Protein AF-A8MYB1-F1 (afdb_monomer_lite)

Foldseek 3Di:
DPDPDDDVVVVVVCVVVVVVVVVVVVVVVVVVVVVVVVVVVVVVVVVVVVVVVVVVVVVVVVVVVVVVVVVVVVVVVVVVVVVVVVVVVVVVVVVVVVVVVVVVVVVVVVVVVVVVVVVVVVVVPDPDDPPVVVVVVVVVVVVVVVVVVVVVVVVVVVVVVVVVVVVVVVVVVVVVVVVVVVVVVVVVVVVVVVVVVVVVVVVVVVVVVVVVDDPPCPVVVVVVVVVVVVVVVVVVVVVVVVVVVVVVVVVVVVVVVVVVVVVVVCVVPVVVCVVVVCVCVPPVNVVVVCVVCVVVVVVVVVVPDDD

Sequence (307 aa):
MEDVGQNPLDDVKNIFFASSLEAVKQNLDCLNSDLEKDLQKLDMENQVLLRKIKEKEETISSLERKLALSLEEAKEEEELNYVIDEQEESLRELELETAKLEKSNAILSRNVVEVQKKISGLFTNIGLEEETTKQILEEMKARLQKSTESCAKQEEELAKIESDYQSVSDLCKDQVYYIKKYQEVLRKMKEEKETLLLEKQISKAQDDSSQTVKPGSILADTTQRNMERTTIKKQERRCWYKYFQYLTFMVLVFIRLLAYVIFHLQYINPDLLVDVLPLVLSRGTLESLRKVSHPFLTLAVEEALPH

Structure (mmCIF, N/CA/C/O backbone):
data_AF-A8MYB1-F1
#
_entry.id   AF-A8MYB1-F1
#
loop_
_atom_site.group_PDB
_atom_site.id
_atom_site.type_symbol
_atom_site.label_atom_id
_atom_site.label_alt_id
_atom_site.label_comp_id
_atom_site.label_asym_id
_atom_site.label_entity_id
_atom_site.label_seq_id
_atom_site.pdbx_PDB_ins_code
_atom_site.Cartn_x
_atom_site.Cartn_y
_atom_site.Cartn_z
_atom_site.occupancy
_atom_site.B_iso_or_equiv
_atom_site.auth_seq_id
_atom_site.auth_comp_id
_atom_site.auth_asym_id
_atom_site.auth_atom_id
_atom_site.pdbx_PDB_model_num
ATOM 1 N N . MET A 1 1 ? 76.743 38.219 -69.480 1.00 43.53 1 MET A N 1
ATOM 2 C CA . MET A 1 1 ? 76.476 37.053 -68.618 1.00 43.53 1 MET A CA 1
ATOM 3 C C . MET A 1 1 ? 77.794 36.736 -67.950 1.00 43.53 1 MET A C 1
ATOM 5 O O . MET A 1 1 ? 78.641 36.132 -68.590 1.00 43.53 1 MET A O 1
ATOM 9 N N . GLU A 1 2 ? 78.032 37.284 -66.761 1.00 44.62 2 GLU A N 1
ATOM 10 C CA . GLU A 1 2 ? 79.185 36.878 -65.953 1.00 44.62 2 GLU A CA 1
ATOM 11 C C . GLU A 1 2 ? 78.795 35.603 -65.211 1.00 44.62 2 GLU A C 1
ATOM 13 O O . GLU A 1 2 ? 77.792 35.561 -64.499 1.00 44.62 2 GLU A O 1
ATOM 18 N N . ASP A 1 3 ? 79.552 34.555 -65.508 1.00 55.53 3 ASP A N 1
ATOM 19 C CA . ASP A 1 3 ? 79.441 33.210 -64.973 1.00 55.53 3 ASP A CA 1
ATOM 20 C C . ASP A 1 3 ? 79.886 33.236 -63.505 1.00 55.53 3 ASP A C 1
ATOM 22 O O . ASP A 1 3 ? 81.066 33.410 -63.193 1.00 55.53 3 ASP A O 1
ATOM 26 N N . VAL A 1 4 ? 78.921 33.169 -62.587 1.00 53.00 4 VAL A N 1
ATOM 27 C CA . VAL A 1 4 ? 79.194 33.067 -61.152 1.00 53.00 4 VAL A CA 1
ATOM 28 C C . VAL A 1 4 ? 79.698 31.650 -60.896 1.00 53.00 4 VAL A C 1
ATOM 30 O O . VAL A 1 4 ? 78.914 30.719 -60.727 1.00 53.00 4 VAL A O 1
ATOM 33 N N . GLY A 1 5 ? 81.023 31.495 -60.908 1.00 55.09 5 GLY A N 1
ATOM 34 C CA . GLY A 1 5 ? 81.701 30.233 -60.635 1.00 55.09 5 GLY A CA 1
ATOM 35 C C . GLY A 1 5 ? 81.289 29.645 -59.283 1.00 55.09 5 GLY A C 1
ATOM 36 O O . GLY A 1 5 ? 81.471 30.269 -58.237 1.00 55.09 5 GLY A O 1
ATOM 37 N N . GLN A 1 6 ? 80.738 28.430 -59.323 1.00 56.78 6 GLN A N 1
ATOM 38 C CA . GLN A 1 6 ? 80.394 27.621 -58.155 1.00 56.78 6 GLN A CA 1
ATOM 39 C C . GLN A 1 6 ? 81.649 27.308 -57.331 1.00 56.78 6 GLN A C 1
ATOM 41 O O . GLN A 1 6 ? 82.633 26.768 -57.838 1.00 56.78 6 GLN A O 1
ATOM 46 N N . ASN A 1 7 ? 81.617 27.650 -56.043 1.00 66.75 7 ASN A N 1
ATOM 47 C CA . ASN A 1 7 ? 82.711 27.386 -55.119 1.00 66.75 7 ASN A CA 1
ATOM 48 C C . ASN A 1 7 ? 82.717 25.885 -54.750 1.00 66.75 7 ASN A C 1
ATOM 50 O O . ASN A 1 7 ? 81.700 25.388 -54.270 1.00 66.75 7 ASN A O 1
ATOM 54 N N . PRO A 1 8 ? 83.836 25.148 -54.883 1.00 67.94 8 PRO A N 1
ATOM 55 C CA . PRO A 1 8 ? 83.919 23.729 -54.502 1.00 67.94 8 PRO A CA 1
ATOM 56 C C . PRO A 1 8 ? 83.550 23.453 -53.032 1.00 67.94 8 PRO A C 1
ATOM 58 O O . PRO A 1 8 ? 83.102 22.363 -52.680 1.00 67.94 8 PRO A O 1
ATOM 61 N N . LEU A 1 9 ? 83.723 24.457 -52.162 1.00 70.69 9 LEU A N 1
ATOM 62 C CA . LEU A 1 9 ? 83.288 24.424 -50.762 1.00 70.69 9 LEU A CA 1
ATOM 63 C C . LEU A 1 9 ? 81.762 24.357 -50.603 1.00 70.69 9 LEU A C 1
ATOM 65 O O . LEU A 1 9 ? 81.297 23.795 -49.612 1.00 70.69 9 LEU A O 1
ATOM 69 N N . ASP A 1 10 ? 80.996 24.909 -51.547 1.00 75.06 10 ASP A N 1
ATOM 70 C CA . ASP A 1 10 ? 79.534 24.822 -51.532 1.00 75.06 10 ASP A CA 1
ATOM 71 C C . ASP A 1 10 ? 79.082 23.397 -51.859 1.00 75.06 10 ASP A C 1
ATOM 73 O O . ASP A 1 10 ? 78.161 22.898 -51.223 1.00 75.06 10 ASP A O 1
ATOM 77 N N . ASP A 1 11 ? 79.791 22.694 -52.746 1.00 77.75 11 ASP A N 1
ATOM 78 C CA . ASP A 1 11 ? 79.494 21.300 -53.095 1.00 77.75 11 ASP A CA 1
ATOM 79 C C . ASP A 1 11 ? 79.730 20.343 -51.913 1.00 77.75 11 ASP A C 1
ATOM 81 O O . ASP A 1 11 ? 78.859 19.542 -51.572 1.00 77.75 11 ASP A O 1
ATOM 85 N N . VAL A 1 12 ? 80.860 20.473 -51.202 1.00 78.75 12 VAL A N 1
ATOM 86 C CA . VAL A 1 12 ? 81.143 19.660 -49.998 1.00 78.75 12 VAL A CA 1
ATOM 87 C C . VAL A 1 12 ? 80.140 19.949 -48.879 1.00 78.75 12 VAL A C 1
ATOM 89 O O . VAL A 1 12 ? 79.666 19.022 -48.216 1.00 78.75 12 VAL A O 1
ATOM 92 N N . LYS A 1 13 ? 79.780 21.225 -48.677 1.00 80.00 13 LYS A N 1
ATOM 93 C CA . LYS A 1 13 ? 78.722 21.609 -47.732 1.00 80.00 13 LYS A CA 1
ATOM 94 C C . LYS A 1 13 ? 77.386 20.995 -48.133 1.00 80.00 13 LYS A C 1
ATOM 96 O O . LYS A 1 13 ? 76.740 20.399 -47.279 1.00 80.00 13 LYS A O 1
ATOM 101 N N . ASN A 1 14 ? 76.995 21.088 -49.403 1.00 80.62 14 ASN A N 1
ATOM 102 C CA . ASN A 1 14 ? 75.743 20.529 -49.910 1.00 80.62 14 ASN A CA 1
ATOM 103 C C . ASN A 1 14 ? 75.678 19.012 -49.711 1.00 80.62 14 ASN A C 1
ATOM 105 O O . ASN A 1 14 ? 74.646 18.519 -49.271 1.00 80.62 14 ASN A O 1
ATOM 109 N N . ILE A 1 15 ? 76.771 18.278 -49.947 1.00 83.25 15 ILE A N 1
ATOM 110 C CA . ILE A 1 15 ? 76.829 16.825 -49.712 1.00 83.25 15 ILE A CA 1
ATOM 111 C C . ILE A 1 15 ? 76.685 16.499 -48.218 1.00 83.25 15 ILE A C 1
ATOM 113 O O . ILE A 1 15 ? 75.900 15.623 -47.854 1.00 83.25 15 ILE A O 1
ATOM 117 N N . PHE A 1 16 ? 77.396 17.211 -47.334 1.00 84.94 16 PHE A N 1
ATOM 118 C CA . PHE A 1 16 ? 77.278 17.003 -45.886 1.00 84.94 16 PHE A CA 1
ATOM 119 C C . PHE A 1 16 ? 75.876 17.355 -45.363 1.00 84.94 16 PHE A C 1
ATOM 121 O O . PHE A 1 16 ? 75.302 16.591 -44.587 1.00 84.94 16 PHE A O 1
ATOM 128 N N . PHE A 1 17 ? 75.300 18.478 -45.806 1.00 85.12 17 PHE A N 1
ATOM 129 C CA . PHE A 1 17 ? 73.935 18.875 -45.456 1.00 85.12 17 PHE A CA 1
ATOM 130 C C . PHE A 1 17 ? 72.894 17.908 -46.021 1.00 85.12 17 PHE A C 1
ATOM 132 O O . PHE A 1 17 ? 71.937 17.598 -45.322 1.00 85.12 17 PHE A O 1
ATOM 139 N N . ALA A 1 18 ? 73.079 17.391 -47.237 1.00 84.25 18 ALA A N 1
ATOM 140 C CA . ALA A 1 18 ? 72.196 16.380 -47.810 1.00 84.25 18 ALA A CA 1
ATOM 141 C C . ALA A 1 18 ? 72.244 15.078 -46.999 1.00 84.25 18 ALA A C 1
ATOM 143 O O . ALA A 1 18 ? 71.196 14.536 -46.658 1.00 84.25 18 ALA A O 1
ATOM 144 N N . SER A 1 19 ? 73.443 14.620 -46.618 1.00 90.00 19 SER A N 1
ATOM 145 C CA . SER A 1 19 ? 73.610 13.412 -45.803 1.00 90.00 19 SER A CA 1
ATOM 146 C C . SER A 1 19 ? 73.035 13.572 -44.390 1.00 90.00 19 SER A C 1
ATOM 148 O O . SER A 1 19 ? 72.357 12.671 -43.896 1.00 90.00 19 SER A O 1
ATOM 150 N N . SER A 1 20 ? 73.245 14.723 -43.739 1.00 89.94 20 SER A N 1
ATOM 151 C CA . SER A 1 20 ? 72.666 14.980 -42.415 1.00 89.94 20 SER A CA 1
ATOM 152 C C . SER A 1 20 ? 71.145 15.134 -42.475 1.00 89.94 20 SER A C 1
ATOM 154 O O . SER A 1 20 ? 70.448 14.618 -41.603 1.00 89.94 20 SER A O 1
ATOM 156 N N . LEU A 1 21 ? 70.617 15.771 -43.525 1.00 92.94 21 LEU A N 1
ATOM 157 C CA . LEU A 1 21 ? 69.182 15.892 -43.769 1.00 92.94 21 LEU A CA 1
ATOM 158 C C . LEU A 1 21 ? 68.536 14.522 -44.001 1.00 92.94 21 LEU A C 1
ATOM 160 O O . LEU A 1 21 ? 67.460 14.263 -43.469 1.00 92.94 21 LEU A O 1
ATOM 164 N N . GLU A 1 22 ? 69.193 13.635 -44.749 1.00 93.06 22 GLU A N 1
ATOM 165 C CA . GLU A 1 22 ? 68.728 12.264 -44.969 1.00 93.06 22 GLU A CA 1
ATOM 166 C C . GLU A 1 22 ? 68.703 11.453 -43.665 1.00 93.06 22 GLU A C 1
ATOM 168 O O . GLU A 1 22 ? 67.704 10.794 -43.375 1.00 93.06 22 GLU A O 1
ATOM 173 N N . ALA A 1 23 ? 69.735 11.576 -42.824 1.00 93.88 23 ALA A N 1
ATOM 174 C CA . ALA A 1 23 ? 69.756 10.952 -41.500 1.00 93.88 23 ALA A CA 1
ATOM 175 C C . ALA A 1 23 ? 68.648 11.497 -40.575 1.00 93.88 23 ALA A C 1
ATOM 177 O O . ALA A 1 23 ? 67.968 10.728 -39.895 1.00 93.88 23 ALA A O 1
ATOM 178 N N . VAL A 1 24 ? 68.418 12.817 -40.563 1.00 94.56 24 VAL A N 1
ATOM 179 C CA . VAL A 1 24 ? 67.322 13.442 -39.796 1.00 94.56 24 VAL A CA 1
ATOM 180 C C . VAL A 1 24 ? 65.959 12.971 -40.302 1.00 94.56 24 VAL A C 1
ATOM 182 O O . VAL A 1 24 ? 65.082 12.680 -39.491 1.00 94.56 24 VAL A O 1
ATOM 185 N N . LYS A 1 25 ? 65.785 12.845 -41.622 1.00 95.25 25 LYS A N 1
ATOM 186 C CA . LYS A 1 25 ? 64.557 12.322 -42.226 1.00 95.25 25 LYS A CA 1
ATOM 187 C C . LYS A 1 25 ? 64.291 10.878 -41.796 1.00 95.25 25 LYS A C 1
ATOM 189 O O . LYS A 1 25 ? 63.193 10.596 -41.336 1.00 95.25 25 LYS A O 1
ATOM 194 N N . GLN A 1 26 ? 65.290 9.996 -41.865 1.00 95.81 26 GLN A N 1
ATOM 195 C CA . GLN A 1 26 ? 65.148 8.610 -41.399 1.00 95.81 26 GLN A CA 1
ATOM 196 C C . GLN A 1 26 ? 64.799 8.536 -39.907 1.00 95.81 26 GLN A C 1
ATOM 198 O O . GLN A 1 26 ? 63.923 7.767 -39.521 1.00 95.81 26 GLN A O 1
ATOM 203 N N . ASN A 1 27 ? 65.429 9.366 -39.068 1.00 96.06 27 ASN A N 1
ATOM 204 C CA . ASN A 1 27 ? 65.099 9.437 -37.643 1.00 96.06 27 ASN A CA 1
ATOM 205 C C . ASN A 1 27 ? 63.649 9.890 -37.408 1.00 96.06 27 ASN A C 1
ATOM 207 O O . ASN A 1 27 ? 62.974 9.342 -36.538 1.00 96.06 27 ASN A O 1
ATOM 211 N N . LEU A 1 28 ? 63.167 10.868 -38.181 1.00 97.12 28 LEU A N 1
ATOM 212 C CA . LEU A 1 28 ? 61.786 11.343 -38.107 1.00 97.12 28 LEU A CA 1
ATOM 213 C C . LEU A 1 28 ? 60.790 10.272 -38.574 1.00 97.12 28 LEU A C 1
ATOM 215 O O . LEU A 1 28 ? 59.765 10.081 -37.927 1.00 97.12 28 LEU A O 1
ATOM 219 N N . ASP A 1 29 ? 61.105 9.551 -39.652 1.00 96.06 29 ASP A N 1
ATOM 220 C CA . ASP A 1 29 ? 60.277 8.458 -40.169 1.00 96.06 29 ASP A CA 1
ATOM 221 C C . ASP A 1 29 ? 60.187 7.301 -39.153 1.00 96.06 29 ASP A C 1
ATOM 223 O O . ASP A 1 29 ? 59.094 6.797 -38.885 1.00 96.06 29 ASP A O 1
ATOM 227 N N . CYS A 1 30 ? 61.306 6.931 -38.518 1.00 96.50 30 CYS A N 1
ATOM 228 C CA . CYS A 1 30 ? 61.330 5.952 -37.426 1.00 96.50 30 CYS A CA 1
ATOM 229 C C . CYS A 1 30 ? 60.485 6.409 -36.228 1.00 96.50 30 CYS A C 1
ATOM 231 O O . CYS A 1 30 ? 59.644 5.650 -35.750 1.00 96.50 30 CYS A O 1
ATOM 233 N N . LEU A 1 31 ? 60.659 7.657 -35.774 1.00 97.75 31 LEU A N 1
ATOM 234 C CA . LEU A 1 31 ? 59.904 8.210 -34.647 1.00 97.75 31 LEU A CA 1
ATOM 235 C C . LEU A 1 31 ? 58.397 8.262 -34.934 1.00 97.75 31 LEU A C 1
ATOM 237 O O . LEU A 1 31 ? 57.596 7.912 -34.072 1.00 97.75 31 LEU A O 1
ATOM 241 N N . ASN A 1 32 ? 58.006 8.664 -36.145 1.00 97.56 32 ASN A N 1
ATOM 242 C CA . ASN A 1 32 ? 56.607 8.662 -36.567 1.00 97.56 32 ASN A CA 1
ATOM 243 C C . ASN A 1 32 ? 56.028 7.241 -36.589 1.00 97.56 32 ASN A C 1
ATOM 245 O O . ASN A 1 32 ? 54.901 7.047 -36.141 1.00 97.56 32 ASN A O 1
ATOM 249 N N . SER A 1 33 ? 56.793 6.249 -37.062 1.00 97.69 33 SER A N 1
ATOM 250 C CA . SER A 1 33 ? 56.357 4.846 -37.059 1.00 97.69 33 SER A CA 1
ATOM 251 C C . SER A 1 33 ? 56.145 4.307 -35.643 1.00 97.69 33 SER A C 1
ATOM 253 O O . SER A 1 33 ? 55.179 3.583 -35.400 1.00 97.69 33 SER A O 1
ATOM 255 N N . ASP A 1 34 ? 57.017 4.657 -34.699 1.00 97.75 34 ASP A N 1
ATOM 256 C CA . ASP A 1 34 ? 56.864 4.238 -33.305 1.00 97.75 34 ASP A CA 1
ATOM 257 C C . ASP A 1 34 ? 55.692 4.954 -32.621 1.00 97.75 34 ASP A C 1
ATOM 259 O O . ASP A 1 34 ? 54.894 4.304 -31.945 1.00 97.75 34 ASP A O 1
ATOM 263 N N . LEU A 1 35 ? 55.497 6.250 -32.890 1.00 98.06 35 LEU A N 1
ATOM 264 C CA . LEU A 1 35 ? 54.336 6.998 -32.401 1.00 98.06 35 LEU A CA 1
ATOM 265 C C . LEU A 1 35 ? 53.012 6.427 -32.935 1.00 98.06 35 LEU A C 1
ATOM 267 O O . LEU A 1 35 ? 52.033 6.339 -32.197 1.00 98.06 35 LEU A O 1
ATOM 271 N N . GLU A 1 36 ? 52.971 6.013 -34.202 1.00 97.88 36 GLU A N 1
ATOM 272 C CA . GLU A 1 36 ? 51.794 5.372 -34.792 1.00 97.88 36 GLU A CA 1
ATOM 273 C C . GLU A 1 36 ? 51.467 4.039 -34.101 1.00 97.88 36 GLU A C 1
ATOM 275 O O . GLU A 1 36 ? 50.305 3.789 -33.768 1.00 97.88 36 GLU A O 1
ATOM 280 N N . LYS A 1 37 ? 52.478 3.208 -33.814 1.00 98.06 37 LYS A N 1
ATOM 281 C CA . LYS A 1 37 ? 52.290 1.955 -33.060 1.00 98.06 37 LYS A CA 1
ATOM 282 C C . LYS A 1 37 ? 51.783 2.215 -31.644 1.00 98.06 37 LYS A C 1
ATOM 284 O O . LYS A 1 37 ? 50.887 1.507 -31.186 1.00 98.06 37 LYS A O 1
ATOM 289 N N . ASP A 1 38 ? 52.325 3.220 -30.959 1.00 98.19 38 ASP A N 1
ATOM 290 C CA . ASP A 1 38 ? 51.891 3.583 -29.607 1.00 98.19 38 ASP A CA 1
ATOM 291 C C . ASP A 1 38 ? 50.442 4.087 -29.594 1.00 98.19 38 ASP A C 1
ATOM 293 O O . ASP A 1 38 ? 49.661 3.693 -28.724 1.00 98.19 38 ASP A O 1
ATOM 297 N N . LEU A 1 39 ? 50.040 4.882 -30.592 1.00 98.06 39 LEU A N 1
ATOM 298 C CA . LEU A 1 39 ? 48.651 5.317 -30.759 1.00 98.06 39 LEU A CA 1
ATOM 299 C C . LEU A 1 39 ? 47.708 4.140 -31.034 1.00 98.06 39 LEU A C 1
ATOM 301 O O . LEU A 1 39 ? 46.643 4.062 -30.424 1.00 98.06 39 LEU A O 1
ATOM 305 N N . GLN A 1 40 ? 48.100 3.198 -31.898 1.00 98.00 40 GLN A N 1
ATOM 306 C CA . GLN A 1 40 ? 47.315 1.985 -32.160 1.00 98.00 40 GLN A CA 1
ATOM 307 C C . GLN A 1 40 ? 47.173 1.115 -30.906 1.00 98.00 40 GLN A C 1
ATOM 309 O O . GLN A 1 40 ? 46.087 0.615 -30.610 1.00 98.00 40 GLN A O 1
ATOM 314 N N . LYS A 1 41 ? 48.254 0.962 -30.133 1.00 98.25 41 LYS A N 1
ATOM 315 C CA . LYS A 1 41 ? 48.232 0.232 -28.863 1.00 98.25 41 LYS A CA 1
ATOM 316 C C . LYS A 1 41 ? 47.290 0.897 -27.855 1.00 98.25 41 LYS A C 1
ATOM 318 O O . LYS A 1 41 ? 46.485 0.204 -27.234 1.00 98.25 41 LYS A O 1
ATOM 323 N N . LEU A 1 42 ? 47.359 2.222 -27.722 1.00 98.31 42 LEU A N 1
ATOM 324 C CA . LEU A 1 42 ? 46.486 2.985 -26.832 1.00 98.31 42 LEU A CA 1
ATOM 325 C C . LEU A 1 42 ? 45.012 2.868 -27.248 1.00 98.31 42 LEU A C 1
ATOM 327 O O . LEU A 1 42 ? 44.146 2.695 -26.392 1.00 98.31 42 LEU A O 1
ATOM 331 N N . ASP A 1 43 ? 44.721 2.912 -28.550 1.00 97.81 43 ASP A N 1
ATOM 332 C CA . ASP A 1 43 ? 43.364 2.719 -29.066 1.00 97.81 43 ASP A CA 1
ATOM 333 C C . ASP A 1 43 ? 42.827 1.320 -28.734 1.00 97.81 43 ASP A C 1
ATOM 335 O O . ASP A 1 43 ? 41.727 1.182 -28.196 1.00 97.81 43 ASP A O 1
ATOM 339 N N . MET A 1 44 ? 43.634 0.274 -28.942 1.00 97.94 44 MET A N 1
ATOM 340 C CA . MET A 1 44 ? 43.268 -1.095 -28.569 1.00 97.94 44 MET A CA 1
ATOM 341 C C . MET A 1 44 ? 42.978 -1.238 -27.066 1.00 97.94 44 MET A C 1
ATOM 343 O O . MET A 1 44 ? 41.981 -1.860 -26.686 1.00 97.94 44 MET A O 1
ATOM 347 N N . GLU A 1 45 ? 43.821 -0.668 -26.202 1.00 98.19 45 GLU A N 1
ATOM 348 C CA . GLU A 1 45 ? 43.620 -0.690 -24.747 1.00 98.19 45 GLU A CA 1
ATOM 349 C C . GLU A 1 45 ? 42.347 0.071 -24.342 1.00 98.19 45 GLU A C 1
ATOM 351 O O . GLU A 1 45 ? 41.542 -0.443 -23.556 1.00 98.19 45 GLU A O 1
ATOM 356 N N . ASN A 1 46 ? 42.095 1.235 -24.947 1.00 98.06 46 ASN A N 1
ATOM 357 C CA . ASN A 1 46 ? 40.879 2.017 -24.725 1.00 98.06 46 ASN A CA 1
ATOM 358 C C . ASN A 1 46 ? 39.617 1.267 -25.171 1.00 98.06 46 ASN A C 1
ATOM 360 O O . ASN A 1 46 ? 38.619 1.263 -24.448 1.00 98.06 46 ASN A O 1
ATOM 364 N N . GLN A 1 47 ? 39.650 0.567 -26.308 1.00 98.25 47 GLN A N 1
ATOM 365 C CA . GLN A 1 47 ? 38.529 -0.265 -26.758 1.00 98.25 47 GLN A CA 1
ATOM 366 C C . GLN A 1 47 ? 38.245 -1.436 -25.802 1.00 98.25 47 GLN A C 1
ATOM 368 O O . GLN A 1 47 ? 37.088 -1.826 -25.614 1.00 98.25 47 GLN A O 1
ATOM 373 N N . VAL A 1 48 ? 39.280 -2.027 -25.195 1.00 98.12 48 VAL A N 1
ATOM 374 C CA . VAL A 1 48 ? 39.118 -3.069 -24.165 1.00 98.12 48 VAL A CA 1
ATOM 375 C C . VAL A 1 48 ? 38.509 -2.483 -22.890 1.00 98.12 48 VAL A C 1
ATOM 377 O O . VAL A 1 48 ? 37.591 -3.081 -22.327 1.00 98.12 48 VAL A O 1
ATOM 380 N N . LEU A 1 49 ? 38.979 -1.317 -22.441 1.00 98.44 49 LEU A N 1
ATOM 381 C CA . LEU A 1 49 ? 38.429 -0.635 -21.267 1.00 98.44 49 LEU A CA 1
ATOM 382 C C . LEU A 1 49 ? 36.971 -0.226 -21.476 1.00 98.44 49 LEU A C 1
ATOM 384 O O . LEU A 1 49 ? 36.149 -0.467 -20.597 1.00 98.44 49 LEU A O 1
ATOM 388 N N . LEU A 1 50 ? 36.625 0.306 -22.648 1.00 98.38 50 LEU A N 1
ATOM 389 C CA . LEU A 1 50 ? 35.256 0.709 -22.962 1.00 98.38 50 LEU A CA 1
ATOM 390 C C . LEU A 1 50 ? 34.286 -0.479 -22.928 1.00 98.38 50 LEU A C 1
ATOM 392 O O . LEU A 1 50 ? 33.181 -0.353 -22.406 1.00 98.38 50 LEU A O 1
ATOM 396 N N . ARG A 1 51 ? 34.704 -1.649 -23.432 1.00 98.06 51 ARG A N 1
ATOM 397 C CA . ARG A 1 51 ? 33.912 -2.886 -23.312 1.00 98.06 51 ARG A CA 1
ATOM 398 C C . ARG A 1 51 ? 33.706 -3.289 -21.855 1.00 98.06 51 ARG A C 1
ATOM 400 O O . ARG A 1 51 ? 32.573 -3.532 -21.459 1.00 98.06 51 ARG A O 1
ATOM 407 N N . LYS A 1 52 ? 34.768 -3.272 -21.043 1.00 98.38 52 LYS A N 1
ATOM 408 C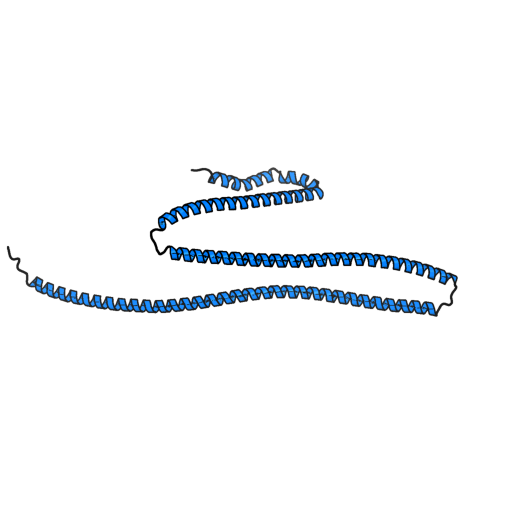 CA . LYS A 1 52 ? 34.672 -3.569 -19.604 1.00 98.38 52 LYS A CA 1
ATOM 409 C C . LYS A 1 52 ? 33.762 -2.589 -18.863 1.00 98.38 52 LYS A C 1
ATOM 411 O O . LYS A 1 52 ? 33.027 -3.013 -17.980 1.00 98.38 52 LYS A O 1
ATOM 416 N N . ILE A 1 53 ? 33.808 -1.299 -19.201 1.00 98.06 53 ILE A N 1
ATOM 417 C CA . ILE A 1 53 ? 32.931 -0.280 -18.610 1.00 98.06 53 ILE A CA 1
ATOM 418 C C . ILE A 1 53 ? 31.473 -0.599 -18.940 1.00 98.06 53 ILE A C 1
ATOM 420 O O . ILE A 1 53 ? 30.673 -0.703 -18.018 1.00 98.06 53 ILE A O 1
ATOM 424 N N . LYS A 1 54 ? 31.151 -0.872 -20.210 1.00 98.12 54 LYS A N 1
ATOM 425 C CA . LYS A 1 54 ? 29.788 -1.247 -20.621 1.00 98.12 54 LYS A CA 1
ATOM 426 C C . LYS A 1 54 ? 29.281 -2.508 -19.917 1.00 98.12 54 LYS A C 1
ATOM 428 O O . LYS A 1 54 ? 28.183 -2.502 -19.376 1.00 98.12 54 LYS A O 1
ATOM 433 N N . GLU A 1 55 ? 30.095 -3.562 -19.843 1.00 98.12 55 GLU A N 1
ATOM 434 C CA . GLU A 1 55 ? 29.737 -4.796 -19.122 1.00 98.12 55 GLU A CA 1
ATOM 435 C C . GLU A 1 55 ? 29.463 -4.533 -17.627 1.00 98.12 55 GLU A C 1
ATOM 437 O O . GLU A 1 55 ? 28.545 -5.104 -17.026 1.00 98.12 55 GLU A O 1
ATOM 442 N N . LYS A 1 56 ? 30.256 -3.653 -17.000 1.00 98.38 56 LYS A N 1
ATOM 443 C CA . LYS A 1 56 ? 30.061 -3.252 -15.601 1.00 98.38 56 LYS A CA 1
ATOM 444 C C . LYS A 1 56 ? 28.815 -2.391 -15.417 1.00 98.38 56 LYS A C 1
ATOM 446 O O . LYS A 1 56 ? 28.095 -2.627 -14.452 1.00 98.38 56 LYS A O 1
ATOM 451 N N . GLU A 1 57 ? 28.540 -1.456 -16.320 1.00 98.19 57 GLU A N 1
ATOM 452 C CA . GLU A 1 57 ? 27.322 -0.637 -16.319 1.00 98.19 57 GLU A CA 1
ATOM 453 C C . GLU A 1 57 ? 26.068 -1.511 -16.440 1.00 98.19 57 GLU A C 1
ATOM 455 O O . GLU A 1 57 ? 25.159 -1.385 -15.624 1.00 98.19 57 GLU A O 1
ATOM 460 N N . GLU A 1 58 ? 26.050 -2.476 -17.364 1.00 97.88 58 GLU A N 1
ATOM 461 C CA . GLU A 1 58 ? 24.942 -3.431 -17.505 1.00 97.88 58 GLU A CA 1
ATOM 462 C C . GLU A 1 58 ? 24.733 -4.265 -16.231 1.00 97.88 58 GLU A C 1
ATOM 464 O O . GLU A 1 58 ? 23.599 -4.456 -15.775 1.00 97.88 58 GLU A O 1
ATOM 469 N N . THR A 1 59 ? 25.828 -4.719 -15.608 1.00 98.12 59 THR A N 1
ATOM 470 C CA . THR A 1 59 ? 25.779 -5.458 -14.338 1.00 98.12 59 THR A CA 1
ATOM 471 C C . THR A 1 59 ? 25.211 -4.590 -13.216 1.00 98.12 59 THR A C 1
ATOM 473 O O . THR A 1 59 ? 24.322 -5.040 -12.491 1.00 98.12 59 THR A O 1
ATOM 476 N N . ILE A 1 60 ? 25.680 -3.347 -13.085 1.00 97.50 60 ILE A N 1
ATOM 477 C CA . ILE A 1 60 ? 25.199 -2.393 -12.079 1.00 97.50 60 ILE A CA 1
ATOM 478 C C . ILE A 1 60 ? 23.707 -2.127 -12.285 1.00 97.50 60 ILE A C 1
ATOM 480 O O . ILE A 1 60 ? 22.938 -2.337 -11.353 1.00 97.50 60 ILE A O 1
ATOM 484 N N . SER A 1 61 ? 23.265 -1.814 -13.505 1.00 97.88 61 SER A N 1
ATOM 485 C CA . SER A 1 61 ? 21.843 -1.597 -13.799 1.00 97.88 61 SER A CA 1
ATOM 486 C C . SER A 1 61 ? 20.977 -2.834 -13.525 1.00 97.88 61 SER A C 1
ATOM 488 O O . SER A 1 61 ? 19.813 -2.713 -13.135 1.00 97.88 61 SER A O 1
ATOM 490 N N . SER A 1 62 ? 21.512 -4.047 -13.710 1.00 98.06 62 SER A N 1
ATOM 491 C CA . SER A 1 62 ? 20.804 -5.281 -13.342 1.00 98.06 62 SER A CA 1
ATOM 492 C C . SER A 1 62 ? 20.645 -5.443 -11.825 1.00 98.06 62 SER A C 1
ATOM 494 O O . SER A 1 62 ? 19.570 -5.829 -11.361 1.00 98.06 62 SER A O 1
ATOM 496 N N . LEU A 1 63 ? 21.681 -5.095 -11.055 1.00 97.94 63 LEU A N 1
ATOM 497 C CA . LEU A 1 63 ? 21.678 -5.149 -9.595 1.00 97.94 63 LEU A CA 1
ATOM 498 C C . LEU A 1 63 ? 20.802 -4.053 -8.989 1.00 97.94 63 LEU A C 1
ATOM 500 O O . LEU A 1 63 ? 20.042 -4.341 -8.073 1.00 97.94 63 LEU A O 1
ATOM 504 N N . GLU A 1 64 ? 20.843 -2.835 -9.528 1.00 97.81 64 GLU A N 1
ATOM 505 C CA . GLU A 1 64 ? 19.968 -1.728 -9.126 1.00 97.81 64 GLU A CA 1
ATOM 506 C C . GLU A 1 64 ? 18.494 -2.093 -9.307 1.00 97.81 64 GLU A C 1
ATOM 508 O O . GLU A 1 64 ? 17.693 -1.900 -8.395 1.00 97.81 64 GLU A O 1
ATOM 513 N N . ARG A 1 65 ? 18.134 -2.710 -10.443 1.00 97.12 65 ARG A N 1
ATOM 514 C CA . ARG A 1 65 ? 16.769 -3.208 -10.667 1.00 97.12 65 ARG A CA 1
ATOM 515 C C . ARG A 1 65 ? 16.380 -4.277 -9.648 1.00 97.12 65 ARG A C 1
ATOM 517 O O . ARG A 1 65 ? 15.261 -4.256 -9.148 1.00 97.12 65 ARG A O 1
ATOM 524 N N . LYS A 1 66 ? 17.289 -5.206 -9.337 1.00 97.31 66 LYS A N 1
ATOM 525 C CA . LYS A 1 66 ? 17.034 -6.259 -8.344 1.00 97.31 66 LYS A CA 1
ATOM 526 C C . LYS A 1 66 ? 16.858 -5.677 -6.939 1.00 97.31 66 LYS A C 1
ATOM 528 O O . LYS A 1 66 ? 15.936 -6.079 -6.245 1.00 97.31 66 LYS A O 1
ATOM 533 N N . LEU A 1 67 ? 17.693 -4.716 -6.548 1.00 96.06 67 LEU A N 1
ATOM 534 C CA . LEU A 1 67 ? 17.575 -4.016 -5.269 1.00 96.06 67 LEU A CA 1
ATOM 535 C C . LEU A 1 67 ? 16.275 -3.216 -5.173 1.00 96.06 67 LEU A C 1
ATOM 537 O O . LEU A 1 67 ? 15.651 -3.227 -4.121 1.00 96.06 67 LEU A O 1
ATOM 541 N N . ALA A 1 68 ? 15.842 -2.569 -6.258 1.00 95.00 68 ALA A N 1
ATOM 542 C CA . ALA A 1 68 ? 14.563 -1.864 -6.289 1.00 95.00 68 ALA A CA 1
ATOM 543 C C . ALA A 1 68 ? 13.373 -2.816 -6.075 1.00 95.00 68 ALA A C 1
ATOM 545 O O . ALA A 1 68 ? 12.466 -2.482 -5.322 1.00 95.00 68 ALA A O 1
ATOM 546 N N . LEU A 1 69 ? 13.402 -4.008 -6.685 1.00 95.12 69 LEU A N 1
ATOM 547 C CA . LEU A 1 69 ? 12.379 -5.038 -6.468 1.00 95.12 69 LEU A CA 1
ATOM 548 C C . LEU A 1 69 ? 12.405 -5.580 -5.034 1.00 95.12 69 LEU A C 1
ATOM 550 O O . LEU A 1 69 ? 11.360 -5.649 -4.403 1.00 95.12 69 LEU A O 1
ATOM 554 N N . SER A 1 70 ? 13.585 -5.908 -4.499 1.00 94.38 70 SER A N 1
ATOM 555 C CA . SER A 1 70 ? 13.711 -6.381 -3.113 1.00 94.38 70 SER A CA 1
ATOM 556 C C . SER A 1 70 ? 13.314 -5.322 -2.083 1.00 94.38 70 SER A C 1
ATOM 558 O O . SER A 1 70 ? 12.817 -5.667 -1.020 1.00 94.38 70 SER A O 1
ATOM 560 N N . LEU A 1 71 ? 13.525 -4.036 -2.376 1.00 94.69 71 LEU A N 1
ATOM 561 C CA . LEU A 1 71 ? 13.063 -2.946 -1.519 1.00 94.69 71 LEU A CA 1
ATOM 562 C C . LEU A 1 71 ? 11.535 -2.829 -1.518 1.00 94.69 71 LEU A C 1
ATOM 564 O O . LEU A 1 71 ? 10.966 -2.488 -0.488 1.00 94.69 71 LEU A O 1
ATOM 568 N N . GLU A 1 72 ? 10.883 -3.077 -2.653 1.00 92.81 72 GLU A N 1
ATOM 569 C CA . GLU A 1 72 ? 9.421 -3.088 -2.726 1.00 92.81 72 GLU A CA 1
ATOM 570 C C . GLU A 1 72 ? 8.841 -4.293 -1.979 1.00 92.81 72 GLU A C 1
ATOM 572 O O . GLU A 1 72 ? 7.967 -4.121 -1.140 1.00 92.81 72 GLU A O 1
ATOM 577 N N . GLU A 1 73 ? 9.411 -5.483 -2.184 1.00 93.50 73 GLU A N 1
ATOM 578 C CA . GLU A 1 73 ? 9.026 -6.708 -1.469 1.00 93.50 73 GLU A CA 1
ATOM 579 C C . GLU A 1 73 ? 9.180 -6.552 0.055 1.00 93.50 73 GLU A C 1
ATOM 581 O O . GLU A 1 73 ? 8.290 -6.931 0.809 1.00 93.50 73 GLU A O 1
ATOM 586 N N . ALA A 1 74 ? 10.258 -5.907 0.516 1.00 92.38 74 ALA A N 1
ATOM 587 C CA . ALA A 1 74 ? 10.461 -5.628 1.938 1.00 92.38 74 ALA A CA 1
ATOM 588 C C . ALA A 1 74 ? 9.416 -4.659 2.525 1.00 92.38 74 ALA A C 1
ATOM 590 O O . ALA A 1 74 ? 9.053 -4.791 3.691 1.00 92.38 74 ALA A O 1
ATOM 591 N N . LYS A 1 75 ? 8.923 -3.691 1.740 1.00 92.75 75 LYS A N 1
ATOM 592 C CA . LYS A 1 75 ? 7.839 -2.796 2.180 1.00 92.75 75 LYS A CA 1
ATOM 593 C C . LYS A 1 75 ? 6.499 -3.517 2.225 1.00 92.75 75 LYS A C 1
ATOM 595 O O . LYS A 1 75 ? 5.756 -3.333 3.181 1.00 92.75 75 LYS A O 1
ATOM 600 N N . GLU A 1 76 ? 6.201 -4.337 1.218 1.00 90.69 76 GLU A N 1
ATOM 601 C CA . GLU A 1 76 ? 4.994 -5.169 1.207 1.00 90.69 76 GLU A CA 1
ATOM 602 C C . GLU A 1 76 ? 4.978 -6.125 2.413 1.00 90.69 76 GLU A C 1
ATOM 604 O O . GLU A 1 76 ? 3.942 -6.297 3.052 1.00 90.69 76 GLU A O 1
ATOM 609 N N . GLU A 1 77 ? 6.129 -6.701 2.777 1.00 93.75 77 GLU A N 1
ATOM 610 C CA . GLU A 1 77 ? 6.277 -7.537 3.973 1.00 93.75 77 GLU A CA 1
ATOM 611 C C . GLU A 1 77 ? 6.046 -6.746 5.275 1.00 93.75 77 GLU A C 1
ATOM 613 O O . GLU A 1 77 ? 5.387 -7.244 6.188 1.00 93.75 77 GLU A O 1
ATOM 618 N N . GLU A 1 78 ? 6.527 -5.503 5.367 1.00 92.38 78 GLU A N 1
ATOM 619 C CA . GLU A 1 78 ? 6.283 -4.623 6.520 1.00 92.38 78 GLU A CA 1
ATOM 620 C C . GLU A 1 78 ? 4.795 -4.249 6.660 1.00 92.38 78 GLU A C 1
ATOM 622 O O . GLU A 1 78 ? 4.242 -4.324 7.759 1.00 92.38 78 GLU A O 1
ATOM 627 N N . GLU A 1 79 ? 4.118 -3.925 5.553 1.00 93.56 79 GLU A N 1
ATOM 628 C CA . GLU A 1 79 ? 2.673 -3.657 5.537 1.00 93.56 79 GLU A CA 1
ATOM 629 C C . GLU A 1 79 ? 1.854 -4.898 5.926 1.00 93.56 79 GLU A C 1
ATOM 631 O O . GLU A 1 79 ? 0.907 -4.799 6.709 1.00 93.56 79 GLU A O 1
ATOM 636 N N . LEU A 1 80 ? 2.230 -6.081 5.429 1.00 94.19 80 LEU A N 1
ATOM 637 C CA . LEU A 1 80 ? 1.587 -7.343 5.799 1.00 94.19 80 LEU A CA 1
ATOM 638 C C . LEU A 1 80 ? 1.781 -7.673 7.281 1.00 94.19 80 LEU A C 1
ATOM 640 O O . LEU A 1 80 ? 0.820 -8.078 7.932 1.00 94.19 80 LEU A O 1
ATOM 644 N N . ASN A 1 81 ? 2.983 -7.473 7.826 1.00 95.31 81 ASN A N 1
ATOM 645 C CA . ASN A 1 81 ? 3.250 -7.687 9.249 1.00 95.31 81 ASN A CA 1
ATOM 646 C C . ASN A 1 81 ? 2.396 -6.764 10.129 1.00 95.31 81 ASN A C 1
ATOM 648 O O . ASN A 1 81 ? 1.816 -7.230 11.105 1.00 95.31 81 ASN A O 1
ATOM 652 N N . TYR A 1 82 ? 2.227 -5.495 9.742 1.00 94.56 82 TYR A N 1
ATOM 653 C CA . TYR A 1 82 ? 1.340 -4.574 10.457 1.00 94.56 82 TYR A CA 1
ATOM 654 C C . TYR A 1 82 ? -0.120 -5.060 10.482 1.00 94.56 82 TYR A C 1
ATOM 656 O O . TYR A 1 82 ? -0.768 -5.036 11.527 1.00 94.56 82 TYR A O 1
ATOM 664 N N . VAL A 1 83 ? -0.635 -5.549 9.347 1.00 95.00 83 VAL A N 1
ATOM 665 C CA . VAL A 1 83 ? -1.999 -6.104 9.264 1.00 95.00 83 VAL A CA 1
ATOM 666 C C . VAL A 1 83 ? -2.139 -7.380 10.100 1.00 95.00 83 VAL A C 1
ATOM 668 O O . VAL A 1 83 ? -3.177 -7.587 10.729 1.00 95.00 83 VAL A O 1
ATOM 671 N N . ILE A 1 84 ? -1.115 -8.237 10.122 1.00 95.88 84 ILE A N 1
ATOM 672 C CA . ILE A 1 84 ? -1.099 -9.450 10.952 1.00 95.88 84 ILE A CA 1
ATOM 673 C C . ILE A 1 84 ? -1.163 -9.079 12.437 1.00 95.88 84 ILE A C 1
ATOM 675 O O . ILE A 1 84 ? -1.979 -9.653 13.157 1.00 95.88 84 ILE A O 1
ATOM 679 N N . ASP A 1 85 ? -0.377 -8.095 12.878 1.00 96.88 85 ASP A N 1
ATOM 680 C CA . ASP A 1 85 ? -0.369 -7.631 14.269 1.00 96.88 85 ASP A CA 1
ATOM 681 C C . ASP A 1 85 ? -1.740 -7.063 14.691 1.00 96.88 85 ASP A C 1
ATOM 683 O O . ASP A 1 85 ? -2.247 -7.398 15.766 1.00 96.88 85 ASP A O 1
ATOM 687 N N . GLU A 1 86 ? -2.385 -6.262 13.832 1.00 96.88 86 GLU A N 1
ATOM 688 C CA . GLU A 1 86 ? -3.733 -5.715 14.069 1.00 96.88 86 GLU A CA 1
ATOM 689 C C . GLU A 1 86 ? -4.801 -6.825 14.155 1.00 96.88 86 GLU A C 1
ATOM 691 O O . GLU A 1 86 ? -5.685 -6.808 15.023 1.00 96.88 86 GLU A O 1
ATOM 696 N N . GLN A 1 87 ? -4.714 -7.835 13.282 1.00 96.75 87 GLN A N 1
ATOM 697 C CA . GLN A 1 87 ? -5.599 -9.001 13.328 1.00 96.75 87 GLN A CA 1
ATOM 698 C C . GLN A 1 87 ? -5.362 -9.855 14.577 1.00 96.75 87 GLN A C 1
ATOM 700 O O . GLN A 1 87 ? -6.324 -10.349 15.169 1.00 96.75 87 GLN A O 1
ATOM 705 N N . GLU A 1 88 ? -4.111 -10.016 15.006 1.00 97.00 88 GLU A N 1
ATOM 706 C CA . GLU A 1 88 ? -3.765 -10.743 16.226 1.00 97.00 88 GLU A CA 1
ATOM 707 C C . GLU A 1 88 ? -4.281 -10.016 17.478 1.00 97.00 88 GLU A C 1
ATOM 709 O O . GLU A 1 88 ? -4.791 -10.656 18.400 1.00 97.00 88 GLU A O 1
ATOM 714 N N . GLU A 1 89 ? -4.213 -8.682 17.521 1.00 97.25 89 GLU A N 1
ATOM 715 C CA . GLU A 1 89 ? -4.815 -7.883 18.595 1.00 97.25 89 GLU A CA 1
ATOM 716 C C . GLU A 1 89 ? -6.343 -8.036 18.637 1.00 97.25 89 GLU A C 1
ATOM 718 O O . GLU A 1 89 ? -6.904 -8.320 19.698 1.00 97.25 89 GLU A O 1
ATOM 723 N N . SER A 1 90 ? -7.002 -7.965 17.478 1.00 96.81 90 SER A N 1
ATOM 724 C CA . SER A 1 90 ? -8.452 -8.172 17.361 1.00 96.81 90 SER A CA 1
ATOM 725 C C . SER A 1 90 ? -8.877 -9.576 17.813 1.00 96.81 90 SER A C 1
ATOM 727 O O . SER A 1 90 ? -9.892 -9.745 18.494 1.00 96.81 90 SER A O 1
ATOM 729 N N . LEU A 1 91 ? -8.089 -10.604 17.475 1.00 97.44 91 LEU A N 1
ATOM 730 C CA . LEU A 1 91 ? -8.322 -11.976 17.934 1.00 97.44 91 LEU A CA 1
ATOM 731 C C . LEU A 1 91 ? -8.160 -12.102 19.451 1.00 97.44 91 LEU A C 1
ATOM 733 O O . LEU A 1 91 ? -9.003 -12.725 20.095 1.00 97.44 91 LEU A O 1
ATOM 737 N N . ARG A 1 92 ? -7.135 -11.471 20.037 1.00 97.00 92 ARG A N 1
ATOM 738 C CA . ARG A 1 92 ? -6.944 -11.438 21.497 1.00 97.00 92 ARG A CA 1
ATOM 739 C C . ARG A 1 92 ? -8.119 -10.776 22.220 1.00 97.00 92 ARG A C 1
ATOM 741 O O . ARG A 1 92 ? -8.531 -11.255 23.279 1.00 97.00 92 ARG A O 1
ATOM 748 N N . GLU A 1 93 ? -8.672 -9.695 21.672 1.00 96.94 93 GLU A N 1
ATOM 749 C CA . GLU A 1 93 ? -9.858 -9.039 22.237 1.00 96.94 93 GLU A CA 1
ATOM 750 C C . GLU A 1 93 ? -11.087 -9.959 22.186 1.00 96.94 93 GLU A C 1
ATOM 752 O O . GLU A 1 93 ? -11.772 -10.138 23.200 1.00 96.94 93 GLU A O 1
ATOM 757 N N . LEU A 1 94 ? -11.312 -10.618 21.046 1.00 96.94 94 LEU A N 1
ATOM 758 C CA . LEU A 1 94 ? -12.414 -11.562 20.864 1.00 96.94 94 LEU A CA 1
ATOM 759 C C . LEU A 1 94 ? -12.291 -12.785 21.791 1.00 96.94 94 LEU A C 1
ATOM 761 O O . LEU A 1 94 ? -13.281 -13.227 22.377 1.00 96.94 94 LEU A O 1
ATOM 765 N N . GLU A 1 95 ? -11.087 -13.324 21.985 1.00 97.06 95 GLU A N 1
ATOM 766 C CA . GLU A 1 95 ? -10.822 -14.400 22.952 1.00 97.06 95 GLU A CA 1
ATOM 767 C C . GLU A 1 95 ? -11.163 -13.973 24.390 1.00 97.06 95 GLU A C 1
ATOM 769 O O . GLU A 1 95 ? -11.753 -14.730 25.167 1.00 97.06 95 GLU A O 1
ATOM 774 N N . LEU A 1 96 ? -10.856 -12.728 24.756 1.00 97.12 96 LEU A N 1
ATOM 775 C CA . LEU A 1 96 ? -11.165 -12.195 26.080 1.00 97.12 96 LEU A CA 1
ATOM 776 C C . LEU A 1 96 ? -12.675 -11.977 26.269 1.00 97.12 96 LEU A C 1
ATOM 778 O O . LEU A 1 96 ? -13.218 -12.259 27.345 1.00 97.12 96 LEU A O 1
ATOM 782 N N . GLU A 1 97 ? -13.372 -11.489 25.243 1.00 97.00 97 GLU A N 1
ATOM 783 C CA . GLU A 1 97 ? -14.826 -11.320 25.264 1.00 97.00 97 GLU A CA 1
ATOM 784 C C . GLU A 1 97 ? -15.566 -12.663 25.308 1.00 97.00 97 GLU A C 1
ATOM 786 O O . GLU A 1 97 ? -16.472 -12.848 26.127 1.00 97.00 97 GLU A O 1
ATOM 791 N N . THR A 1 98 ? -15.131 -13.641 24.513 1.00 96.44 98 THR A N 1
ATOM 792 C CA . THR A 1 98 ? -15.701 -14.996 24.524 1.00 96.44 98 THR A CA 1
ATOM 793 C C . THR A 1 98 ? -15.504 -15.682 25.878 1.00 96.44 98 THR A C 1
ATOM 795 O O . THR A 1 98 ? -16.463 -16.241 26.412 1.00 96.44 98 THR A O 1
ATOM 798 N N . ALA A 1 99 ? -14.339 -15.534 26.520 1.00 97.19 99 ALA A N 1
ATOM 799 C CA . ALA A 1 99 ? -14.108 -16.037 27.878 1.00 97.19 99 ALA A CA 1
ATOM 800 C C . ALA A 1 99 ? -15.019 -15.369 28.934 1.00 97.19 99 ALA A C 1
ATOM 802 O O . ALA A 1 99 ? -15.504 -16.022 29.868 1.00 97.19 99 ALA A O 1
ATOM 803 N N . LYS A 1 100 ? -15.297 -14.061 28.801 1.00 97.38 100 LYS A N 1
ATOM 804 C CA . LYS A 1 100 ? -16.258 -13.351 29.669 1.00 97.38 100 LYS A CA 1
ATOM 805 C C . LYS A 1 100 ? -17.681 -13.876 29.475 1.00 97.38 100 LYS A C 1
ATOM 807 O O . LYS A 1 100 ? -18.377 -14.118 30.468 1.00 97.38 100 LYS A O 1
ATOM 812 N N . LEU A 1 101 ? -18.105 -14.058 28.224 1.00 97.38 101 LEU A N 1
ATOM 813 C CA . LEU A 1 101 ? -19.422 -14.592 27.882 1.00 97.38 101 LEU A CA 1
ATOM 814 C C . LEU A 1 101 ? -19.592 -16.026 28.385 1.00 97.38 101 LEU A C 1
ATOM 816 O O . LEU A 1 101 ? -20.614 -16.330 28.996 1.00 97.38 101 LEU A O 1
ATOM 820 N N . GLU A 1 102 ? -18.580 -16.878 28.233 1.00 96.88 102 GLU A N 1
ATOM 821 C CA . GLU A 1 102 ? -18.599 -18.253 28.737 1.00 96.88 102 GLU A CA 1
ATOM 822 C C . GLU A 1 102 ? -18.761 -18.294 30.265 1.00 96.88 102 GLU A C 1
ATOM 824 O O . GLU A 1 102 ? -19.619 -19.012 30.792 1.00 96.88 102 GLU A O 1
ATOM 829 N N . LYS A 1 103 ? -18.025 -17.445 30.996 1.00 97.31 103 LYS A N 1
ATOM 830 C CA . LYS A 1 103 ? -18.169 -17.312 32.454 1.00 97.31 103 LYS A CA 1
ATOM 831 C C . LYS A 1 103 ? -19.566 -16.833 32.856 1.00 97.31 103 LYS A C 1
ATOM 833 O O . LYS A 1 103 ? -20.144 -17.369 33.805 1.00 97.31 103 LYS A O 1
ATOM 838 N N . SER A 1 104 ? -20.111 -15.840 32.152 1.00 97.56 104 SER A N 1
ATOM 839 C CA . SER A 1 104 ? -21.473 -15.341 32.378 1.00 97.56 104 SER A CA 1
ATOM 840 C C . SER A 1 104 ? -22.513 -16.438 32.131 1.00 97.56 104 SER A C 1
ATOM 842 O O . SER A 1 104 ? -23.381 -16.682 32.973 1.00 97.56 104 SER A O 1
ATOM 844 N N . ASN A 1 105 ? -22.363 -17.187 31.038 1.00 97.12 105 ASN A N 1
ATOM 845 C CA . ASN A 1 105 ? -23.263 -18.271 30.665 1.00 97.12 105 ASN A CA 1
ATOM 846 C C . ASN A 1 105 ? -23.222 -19.433 31.676 1.00 97.12 105 ASN A C 1
ATOM 848 O O . ASN A 1 105 ? -24.261 -19.986 32.043 1.00 97.12 105 ASN A O 1
ATOM 852 N N . ALA A 1 106 ? -22.043 -19.754 32.220 1.00 96.62 106 ALA A N 1
ATOM 853 C CA . ALA A 1 106 ? -21.895 -20.734 33.296 1.00 96.62 106 ALA A CA 1
ATOM 854 C C . ALA A 1 106 ? -22.571 -20.285 34.608 1.00 96.62 106 ALA A C 1
ATOM 856 O O . ALA A 1 106 ? -23.112 -21.110 35.352 1.00 96.62 106 ALA A O 1
ATOM 857 N N . ILE A 1 107 ? -22.555 -18.982 34.920 1.00 96.62 107 ILE A N 1
ATOM 858 C CA . ILE A 1 107 ? -23.282 -18.413 36.068 1.00 96.62 107 ILE A CA 1
ATOM 859 C C . ILE A 1 107 ? -24.792 -18.493 35.839 1.00 96.62 107 ILE A C 1
ATOM 861 O O . ILE A 1 107 ? -25.509 -18.984 36.713 1.00 96.62 107 ILE A O 1
ATOM 865 N N . LEU A 1 108 ? -25.265 -18.078 34.664 1.00 96.19 108 LEU A N 1
ATOM 866 C CA . LEU A 1 108 ? -26.682 -18.111 34.316 1.00 96.19 108 LEU A CA 1
ATOM 867 C C . LEU A 1 108 ? -27.232 -19.543 34.332 1.00 96.19 108 LEU A C 1
ATOM 869 O O . LEU A 1 108 ? -28.255 -19.791 34.964 1.00 96.19 108 LEU A O 1
ATOM 873 N N . SER A 1 109 ? -26.509 -20.498 33.742 1.00 96.56 109 SER A N 1
ATOM 874 C CA . SER A 1 109 ? -26.877 -21.921 33.741 1.00 96.56 109 SER A CA 1
ATOM 875 C C . SER A 1 109 ? -27.031 -22.476 35.162 1.00 96.56 109 SER A C 1
ATOM 877 O O . SER A 1 109 ? -27.994 -23.182 35.458 1.00 96.56 109 SER A O 1
ATOM 879 N N . ARG A 1 110 ? -26.129 -22.108 36.084 1.00 95.88 110 ARG A N 1
ATOM 880 C CA . ARG A 1 110 ? -26.231 -22.491 37.502 1.00 95.88 110 ARG A CA 1
ATOM 881 C C . ARG A 1 110 ? -27.459 -21.875 38.174 1.00 95.88 110 ARG A C 1
ATOM 883 O O . ARG A 1 110 ? -28.171 -22.582 38.884 1.00 95.88 110 ARG A O 1
ATOM 890 N N . ASN A 1 111 ? -27.720 -20.590 37.932 1.00 95.38 111 ASN A N 1
ATOM 891 C CA . ASN A 1 111 ? -28.877 -19.889 38.492 1.00 95.38 111 ASN A CA 1
ATOM 892 C C . ASN A 1 111 ? -30.196 -20.499 37.993 1.00 95.38 111 ASN A C 1
ATOM 894 O O . ASN A 1 111 ? -31.116 -20.688 38.785 1.00 95.38 111 ASN A O 1
ATOM 898 N N . VAL A 1 112 ? -30.274 -20.863 36.708 1.00 95.06 112 VAL A N 1
ATOM 899 C CA . VAL A 1 112 ? -31.435 -21.552 36.122 1.00 95.06 112 VAL A CA 1
ATOM 900 C C . VAL A 1 112 ? -31.680 -22.891 36.820 1.00 95.06 112 VAL A C 1
ATOM 902 O O . VAL A 1 112 ? -32.803 -23.149 37.250 1.00 95.06 112 VAL A O 1
ATOM 905 N N . VAL A 1 113 ? -30.641 -23.710 37.023 1.00 94.31 113 VAL A N 1
ATOM 906 C CA . VAL A 1 113 ? -30.757 -24.992 37.745 1.00 94.31 113 VAL A CA 1
ATOM 907 C C . VAL A 1 113 ? -31.195 -24.788 39.202 1.00 94.31 113 VAL A C 1
ATOM 909 O O . VAL A 1 113 ? -32.036 -25.533 39.708 1.00 94.31 11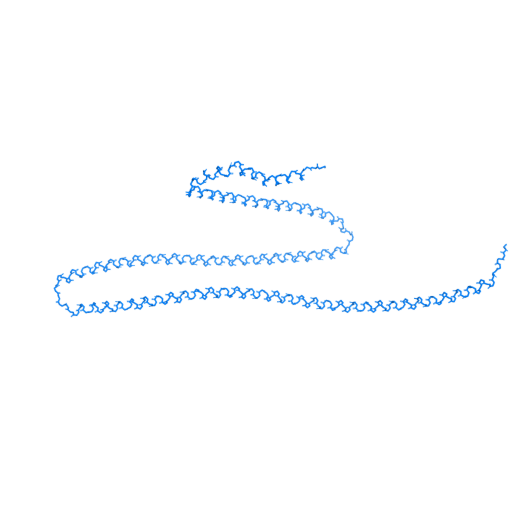3 VAL A O 1
ATOM 912 N N . GLU A 1 114 ? -30.670 -23.772 39.891 1.00 92.81 114 GLU A N 1
ATOM 913 C CA . GLU A 1 114 ? -31.055 -23.466 41.274 1.00 92.81 114 GLU A CA 1
ATOM 914 C C . GLU A 1 114 ? -32.524 -23.026 41.377 1.00 92.81 114 GLU A C 1
ATOM 916 O O . GLU A 1 114 ? -33.256 -23.496 42.253 1.00 92.81 114 GLU A O 1
ATOM 921 N N . VAL A 1 115 ? -32.979 -22.164 40.463 1.00 92.31 115 VAL A N 1
ATOM 922 C CA . VAL A 1 115 ? -34.379 -21.729 40.383 1.00 92.31 115 VAL A CA 1
ATOM 923 C C . VAL A 1 115 ? -35.289 -22.909 40.049 1.00 92.31 115 VAL A C 1
ATOM 925 O O . VAL A 1 115 ? -36.291 -23.108 40.735 1.00 92.31 115 VAL A O 1
ATOM 928 N N . GLN A 1 116 ? -34.920 -23.754 39.083 1.00 91.50 116 GLN A N 1
ATOM 929 C CA . GLN A 1 116 ? -35.679 -24.960 38.739 1.00 91.50 116 GLN A CA 1
ATOM 930 C C . GLN A 1 116 ? -35.804 -25.917 39.938 1.00 91.50 116 GLN A C 1
ATOM 932 O O . GLN A 1 116 ? -36.878 -26.480 40.176 1.00 91.50 116 GLN A O 1
ATOM 937 N N . LYS A 1 117 ? -34.750 -26.048 40.757 1.00 90.50 117 LYS A N 1
ATOM 938 C CA . LYS A 1 117 ? -34.772 -26.831 42.004 1.00 90.50 117 LYS A CA 1
ATOM 939 C C . LYS A 1 117 ? -35.678 -26.208 43.072 1.00 90.50 117 LYS A C 1
ATOM 941 O O . LYS A 1 117 ? -36.423 -26.941 43.719 1.00 90.50 117 LYS A O 1
ATOM 946 N N . LYS A 1 118 ? -35.649 -24.881 43.251 1.00 90.88 118 LYS A N 1
ATOM 947 C CA . LYS A 1 118 ? -36.538 -24.161 44.188 1.00 90.88 118 LYS A CA 1
ATOM 948 C C . LYS A 1 118 ? -38.007 -24.301 43.794 1.00 90.88 118 LYS A C 1
ATOM 950 O O . LYS A 1 118 ? -38.832 -24.588 44.654 1.00 90.88 118 LYS A O 1
ATOM 955 N N . ILE A 1 119 ? -38.313 -24.160 42.505 1.00 85.06 119 ILE A N 1
ATOM 956 C CA . ILE A 1 119 ? -39.661 -24.353 41.958 1.00 85.06 119 ILE A CA 1
ATOM 957 C C . ILE A 1 119 ? -40.125 -25.794 42.202 1.00 85.06 119 ILE A C 1
ATOM 959 O O . ILE A 1 119 ? -41.201 -26.008 42.752 1.00 85.06 119 ILE A O 1
ATOM 963 N N . SER A 1 120 ? -39.285 -26.782 41.884 1.00 83.56 120 SER A N 1
ATOM 964 C CA . SER A 1 120 ? -39.605 -28.195 42.126 1.00 83.56 120 SER A CA 1
ATOM 965 C C . SER A 1 120 ? -39.850 -28.485 43.614 1.00 83.56 120 SER A C 1
ATOM 967 O O . SER A 1 120 ? -40.809 -29.172 43.947 1.00 83.56 120 SER A O 1
ATOM 969 N N . GLY A 1 121 ? -39.039 -27.915 44.516 1.00 77.75 121 GLY A N 1
ATOM 970 C CA . GLY A 1 121 ? -39.204 -28.064 45.968 1.00 77.75 121 GLY A CA 1
ATOM 971 C C . GLY A 1 121 ? -40.460 -27.389 46.537 1.00 77.75 121 GLY A C 1
ATOM 972 O O . GLY A 1 121 ? -41.058 -27.905 47.480 1.00 77.75 121 GLY A O 1
ATOM 973 N N . LEU A 1 122 ? -40.883 -26.259 45.956 1.00 78.19 122 LEU A N 1
ATOM 974 C CA . LEU A 1 122 ? -42.150 -25.593 46.286 1.00 78.19 122 LEU A CA 1
ATOM 975 C C . LEU A 1 122 ? -43.351 -26.466 45.905 1.00 78.19 122 LEU A C 1
ATOM 977 O O . LEU A 1 122 ? -44.257 -26.634 46.717 1.00 78.19 122 LEU A O 1
ATOM 981 N N . PHE A 1 123 ? -43.337 -27.069 44.713 1.00 68.81 123 PHE A N 1
ATOM 982 C CA . PHE A 1 123 ? -44.434 -27.925 44.251 1.00 68.81 123 PHE A CA 1
ATOM 983 C C . PHE A 1 123 ? -44.517 -29.277 44.974 1.00 68.81 123 PHE A C 1
ATOM 985 O O . PHE A 1 123 ? -45.598 -29.855 45.035 1.00 68.81 123 PHE A O 1
ATOM 992 N N . THR A 1 124 ? -43.428 -29.784 45.563 1.00 66.00 124 THR A N 1
ATOM 993 C CA . THR A 1 124 ? -43.476 -31.035 46.343 1.00 66.00 124 THR A CA 1
ATOM 994 C C . THR A 1 124 ? -43.977 -30.858 47.776 1.00 66.00 124 THR A C 1
ATOM 996 O O . THR A 1 124 ? -44.482 -31.818 48.349 1.00 66.00 124 THR A O 1
ATOM 999 N N . ASN A 1 125 ? -43.836 -29.670 48.376 1.00 51.53 125 ASN A N 1
ATOM 1000 C CA . ASN A 1 125 ? -44.036 -29.493 49.823 1.00 51.53 125 ASN A CA 1
ATOM 1001 C C . ASN A 1 125 ? -45.360 -28.847 50.234 1.00 51.53 125 ASN A C 1
ATOM 1003 O O . ASN A 1 125 ? -45.576 -28.632 51.425 1.00 51.53 125 ASN A O 1
ATOM 1007 N N . ILE A 1 126 ? -46.230 -28.485 49.297 1.00 48.31 126 ILE A N 1
ATOM 1008 C CA . ILE A 1 126 ? -47.310 -27.555 49.607 1.00 48.31 126 ILE A CA 1
ATOM 1009 C C . ILE A 1 126 ? -48.645 -28.072 49.058 1.00 48.31 126 ILE A C 1
ATOM 1011 O O . ILE A 1 126 ? -49.092 -27.730 47.969 1.00 48.31 126 ILE A O 1
ATOM 1015 N N . GLY A 1 127 ? -49.314 -28.888 49.875 1.00 46.50 127 GLY A N 1
ATOM 1016 C CA . GLY A 1 127 ? -50.766 -28.807 49.989 1.00 46.50 127 GLY A CA 1
ATOM 1017 C C . GLY A 1 127 ? -51.083 -27.588 50.852 1.00 46.50 127 GLY A C 1
ATOM 1018 O O . GLY A 1 127 ? -51.065 -27.695 52.073 1.00 46.50 127 GLY A O 1
ATOM 1019 N N . LEU A 1 128 ? -51.280 -26.417 50.239 1.00 44.50 128 LEU A N 1
ATOM 1020 C CA . LEU A 1 128 ? -51.691 -25.201 50.948 1.00 44.50 128 LEU A CA 1
ATOM 1021 C C . LEU A 1 128 ? -52.821 -24.480 50.221 1.00 44.50 128 LEU A C 1
ATOM 1023 O O . LEU A 1 128 ? -52.940 -24.510 48.998 1.00 44.50 128 LEU A O 1
ATOM 1027 N N . GLU A 1 129 ? -53.616 -23.855 51.080 1.00 51.44 129 GLU A N 1
ATOM 1028 C CA . GLU A 1 129 ? -54.796 -23.019 50.908 1.00 51.44 129 GLU A CA 1
ATOM 1029 C C . GLU A 1 129 ? -54.980 -22.383 49.522 1.00 51.44 129 GLU A C 1
ATOM 1031 O O . GLU A 1 129 ? -54.144 -21.651 48.987 1.00 51.44 129 GLU A O 1
ATOM 1036 N N . GLU A 1 130 ? -56.157 -22.649 48.959 1.00 64.44 130 GLU A N 1
ATOM 1037 C CA . GLU A 1 130 ? -56.590 -22.255 47.617 1.00 64.44 130 GLU A CA 1
ATOM 1038 C C . GLU A 1 130 ? -56.548 -20.731 47.376 1.00 64.44 130 GLU A C 1
ATOM 1040 O O . GLU A 1 130 ? -56.468 -20.276 46.236 1.00 64.44 130 GLU A O 1
ATOM 1045 N N . GLU A 1 131 ? -56.587 -19.919 48.435 1.00 67.06 131 GLU A N 1
ATOM 1046 C CA . GLU A 1 131 ? -56.683 -18.460 48.327 1.00 67.06 131 GLU A CA 1
ATOM 1047 C C . GLU A 1 131 ? -55.319 -17.774 48.150 1.00 67.06 131 GLU A C 1
ATOM 1049 O O . GLU A 1 131 ? -55.152 -16.957 47.241 1.00 67.06 131 GLU A O 1
ATOM 1054 N N . THR A 1 132 ? -54.300 -18.164 48.926 1.00 75.31 132 THR A N 1
ATOM 1055 C CA . THR A 1 132 ? -52.927 -17.652 48.749 1.00 75.31 132 THR A CA 1
ATOM 1056 C C . THR A 1 132 ? -52.311 -18.149 47.443 1.00 75.31 132 THR A C 1
ATOM 1058 O O . THR A 1 132 ? -51.634 -17.395 46.741 1.00 75.31 132 THR A O 1
ATOM 1061 N N . THR A 1 133 ? -52.606 -19.393 47.061 1.00 79.12 133 THR A N 1
ATOM 1062 C CA . THR A 1 133 ? -52.178 -19.963 45.776 1.00 79.12 133 THR A CA 1
ATOM 1063 C C . THR A 1 133 ? -52.819 -19.250 44.581 1.00 79.12 133 THR A C 1
ATOM 1065 O O . THR A 1 133 ? -52.115 -18.972 43.609 1.00 79.12 133 THR A O 1
ATOM 1068 N N . LYS A 1 134 ? -54.103 -18.860 44.656 1.00 81.56 134 LYS A N 1
ATOM 1069 C CA . LYS A 1 134 ? -54.761 -18.038 43.618 1.00 81.56 134 LYS A CA 1
ATOM 1070 C C . LYS A 1 134 ? -54.120 -16.661 43.459 1.00 81.56 134 LYS A C 1
ATOM 1072 O O . LYS A 1 134 ? -53.872 -16.250 42.328 1.00 81.56 134 LYS A O 1
ATOM 1077 N N . GLN A 1 135 ? -53.817 -15.960 44.553 1.00 82.69 135 GLN A N 1
ATOM 1078 C CA . GLN A 1 135 ? -53.202 -14.629 44.474 1.00 82.69 135 GLN A CA 1
ATOM 1079 C C . GLN A 1 135 ? -51.803 -14.680 43.840 1.00 82.69 135 GLN A C 1
ATOM 1081 O O . GLN A 1 135 ? -51.503 -13.889 42.945 1.00 82.69 135 GLN A O 1
ATOM 1086 N N . ILE A 1 136 ? -50.967 -15.638 44.258 1.00 85.81 136 ILE A N 1
ATOM 1087 C CA . ILE A 1 136 ? -49.629 -15.841 43.680 1.00 85.81 136 ILE A CA 1
ATOM 1088 C C . ILE A 1 136 ? -49.737 -16.213 42.196 1.00 85.81 136 ILE A C 1
ATOM 1090 O O . ILE A 1 136 ? -48.952 -15.727 41.382 1.00 85.81 136 ILE A O 1
ATOM 1094 N N . LEU A 1 137 ? -50.716 -17.043 41.821 1.00 85.50 137 LEU A N 1
ATOM 1095 C CA . LEU A 1 137 ? -50.935 -17.437 40.430 1.00 85.50 137 LEU A CA 1
ATOM 1096 C C . LEU A 1 137 ? -51.304 -16.239 39.542 1.00 85.50 137 LEU A C 1
ATOM 1098 O O . LEU A 1 137 ? -50.757 -16.111 38.448 1.00 85.50 137 LEU A O 1
ATOM 1102 N N . GLU A 1 138 ? -52.193 -15.357 40.000 1.00 88.56 138 GLU A N 1
ATOM 1103 C CA . GLU A 1 138 ? -52.580 -14.158 39.244 1.00 88.56 138 GLU A CA 1
ATOM 1104 C C . GLU A 1 138 ? -51.438 -13.134 39.147 1.00 88.56 138 GLU A C 1
ATOM 1106 O O . GLU A 1 138 ? -51.200 -12.585 38.070 1.00 88.56 138 GLU A O 1
ATOM 1111 N N . GLU A 1 139 ? -50.649 -12.935 40.210 1.00 88.69 139 GLU A N 1
ATOM 1112 C CA . GLU A 1 139 ? -49.450 -12.088 40.141 1.00 88.69 139 GLU A CA 1
ATOM 1113 C C . GLU A 1 139 ? -48.414 -12.653 39.153 1.00 88.69 139 GLU A C 1
ATOM 1115 O O . GLU A 1 139 ? -47.844 -11.912 38.347 1.00 88.69 139 GLU A O 1
ATOM 1120 N N . MET A 1 140 ? -48.189 -13.970 39.172 1.00 87.94 140 MET A N 1
ATOM 1121 C CA . MET A 1 140 ? -47.273 -14.634 38.241 1.00 87.94 140 MET A CA 1
ATOM 1122 C C . MET A 1 140 ? -47.760 -14.536 36.793 1.00 87.94 140 MET A C 1
ATOM 1124 O O . MET A 1 140 ? -46.945 -14.267 35.912 1.00 87.94 140 MET A O 1
ATOM 1128 N N . LYS A 1 141 ? -49.068 -14.674 36.532 1.00 91.62 141 LYS A N 1
ATOM 1129 C CA . LYS A 1 141 ? -49.646 -14.442 35.196 1.00 91.62 141 LYS A CA 1
ATOM 1130 C C . LYS A 1 141 ? -49.445 -13.002 34.735 1.00 91.62 141 LYS A C 1
ATOM 1132 O O . LYS A 1 141 ? -49.007 -12.796 33.607 1.00 91.62 141 LYS A O 1
ATOM 1137 N N . ALA A 1 142 ? -49.695 -12.018 35.600 1.00 92.31 142 ALA A N 1
ATOM 1138 C CA . ALA A 1 142 ? -49.497 -10.608 35.267 1.00 92.31 142 ALA A CA 1
ATOM 1139 C C . ALA A 1 142 ? -48.020 -10.289 34.969 1.00 92.31 142 ALA A C 1
ATOM 1141 O O . ALA A 1 142 ? -47.709 -9.591 34.002 1.00 92.31 142 ALA A O 1
ATOM 1142 N N . ARG A 1 143 ? -47.085 -10.840 35.757 1.00 93.25 143 ARG A N 1
ATOM 1143 C CA . ARG A 1 143 ? -45.639 -10.713 35.508 1.00 93.25 143 ARG A CA 1
ATOM 1144 C C . ARG A 1 143 ? -45.217 -11.401 34.210 1.00 93.25 143 ARG A C 1
ATOM 1146 O O . ARG A 1 143 ? -44.429 -10.827 33.463 1.00 93.25 143 ARG A O 1
ATOM 1153 N N . LEU A 1 144 ? -45.745 -12.593 33.928 1.00 92.25 144 LEU A N 1
ATOM 1154 C CA . LEU A 1 144 ? -45.465 -13.332 32.697 1.00 92.25 144 LEU A CA 1
ATOM 1155 C C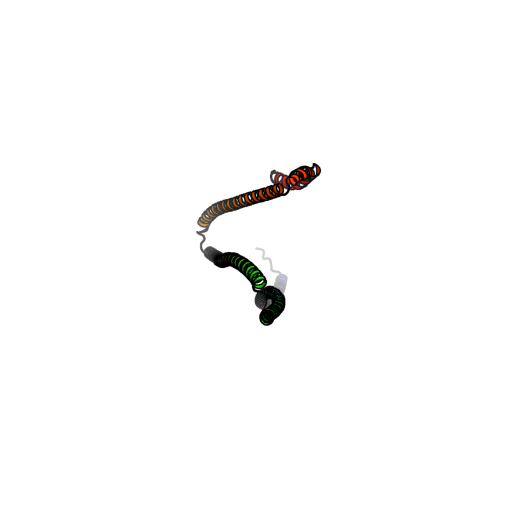 . LEU A 1 144 ? -45.981 -12.575 31.471 1.00 92.25 144 LEU A C 1
ATOM 1157 O O . LEU A 1 144 ? -45.245 -12.426 30.499 1.00 92.25 144 LEU A O 1
ATOM 1161 N N . GLN A 1 145 ? -47.201 -12.039 31.536 1.00 93.88 145 GLN A N 1
ATOM 1162 C CA . GLN A 1 145 ? -47.769 -11.213 30.475 1.00 93.88 145 GLN A CA 1
ATOM 1163 C C . GLN A 1 145 ? -46.909 -9.967 30.229 1.00 93.88 145 GLN A C 1
ATOM 1165 O O . GLN A 1 145 ? -46.477 -9.740 29.103 1.00 93.88 145 GLN A O 1
ATOM 1170 N N . LYS A 1 146 ? -46.553 -9.227 31.287 1.00 95.56 146 LYS A N 1
ATOM 1171 C CA . LYS A 1 146 ? -45.669 -8.056 31.184 1.00 95.56 146 LYS A CA 1
ATOM 1172 C C . LYS A 1 146 ? -44.296 -8.407 30.596 1.00 95.56 146 LYS A C 1
ATOM 1174 O O . LYS A 1 146 ? -43.754 -7.652 29.794 1.00 95.56 146 LYS A O 1
ATOM 1179 N N . SER A 1 147 ? -43.719 -9.544 30.988 1.00 94.19 147 SER A N 1
ATOM 1180 C CA . SER A 1 147 ? -42.444 -10.018 30.438 1.00 94.19 147 SER A CA 1
ATOM 1181 C C . SER A 1 147 ? -42.569 -10.409 28.966 1.00 94.19 147 SER A C 1
ATOM 1183 O O . SER A 1 147 ? -41.646 -10.158 28.200 1.00 94.19 147 SER A O 1
ATOM 1185 N N . THR A 1 148 ? -43.700 -10.994 28.568 1.00 94.12 148 THR A N 1
ATOM 1186 C CA . THR A 1 148 ? -43.986 -11.371 27.176 1.00 94.12 148 THR A CA 1
ATOM 1187 C C . THR A 1 148 ? -44.122 -10.125 26.302 1.00 94.12 148 THR A C 1
ATOM 1189 O O . THR A 1 148 ? -43.508 -10.055 25.244 1.00 94.12 148 THR A O 1
ATOM 1192 N N . GLU A 1 149 ? -44.838 -9.102 26.776 1.00 95.38 149 GLU A N 1
ATOM 1193 C CA . GLU A 1 149 ? -44.960 -7.804 26.097 1.00 95.38 149 GLU A CA 1
ATOM 1194 C C . GLU A 1 149 ? -43.600 -7.095 25.963 1.00 95.38 149 GLU A C 1
ATOM 1196 O O . GLU A 1 149 ? -43.281 -6.547 24.909 1.00 95.38 149 GLU A O 1
ATOM 1201 N N . SER A 1 150 ? -42.760 -7.144 27.003 1.00 96.00 150 SER A N 1
ATOM 1202 C CA . SER A 1 150 ? -41.401 -6.589 26.945 1.00 96.00 150 SER A CA 1
ATOM 1203 C C . SER A 1 150 ? -40.489 -7.358 25.985 1.00 96.00 150 SER A C 1
ATOM 1205 O O . SER A 1 150 ? -39.685 -6.730 25.302 1.00 96.00 150 SER A O 1
ATOM 1207 N N . CYS A 1 151 ? -40.595 -8.691 25.939 1.00 93.62 151 CYS A N 1
ATOM 1208 C CA . CYS A 1 151 ? -39.826 -9.538 25.023 1.00 93.62 151 CYS A CA 1
ATOM 1209 C C . CYS A 1 151 ? -40.217 -9.246 23.572 1.00 93.62 151 CYS A C 1
ATOM 1211 O O . CYS A 1 151 ? -39.347 -8.974 22.753 1.00 93.62 151 CYS A O 1
ATOM 1213 N N . ALA A 1 152 ? -41.522 -9.178 23.284 1.00 96.00 152 ALA A N 1
ATOM 1214 C CA . ALA A 1 152 ? -42.032 -8.825 21.961 1.00 96.00 152 ALA A CA 1
ATOM 1215 C C . ALA A 1 152 ? -41.543 -7.439 21.502 1.00 96.00 152 ALA A C 1
ATOM 1217 O O . ALA A 1 152 ? -41.149 -7.269 20.352 1.00 96.00 152 ALA A O 1
ATOM 1218 N N . LYS A 1 153 ? -41.496 -6.454 22.412 1.00 96.50 153 LYS A N 1
ATOM 1219 C CA . LYS A 1 153 ? -40.952 -5.124 22.106 1.00 96.50 153 LYS A CA 1
ATOM 1220 C C . LYS A 1 153 ? -39.447 -5.155 21.799 1.00 96.50 153 LYS A C 1
ATOM 1222 O O . LYS A 1 153 ? -38.996 -4.466 20.891 1.00 96.50 153 LYS A O 1
ATOM 1227 N N . GLN A 1 154 ? -38.666 -5.934 22.550 1.00 95.38 154 GLN A N 1
ATOM 1228 C CA . GLN A 1 154 ? -37.230 -6.087 22.288 1.00 95.38 154 GLN A CA 1
ATOM 1229 C C . GLN A 1 154 ? -36.961 -6.809 20.964 1.00 95.38 154 GLN A C 1
ATOM 1231 O O . GLN A 1 154 ? -36.048 -6.417 20.244 1.00 95.38 154 GLN A O 1
ATOM 1236 N N . GLU A 1 155 ? -37.760 -7.819 20.618 1.00 95.00 155 GLU A N 1
ATOM 1237 C CA . GLU A 1 155 ? -37.685 -8.498 19.318 1.00 95.00 155 GLU A CA 1
ATOM 1238 C C . GLU A 1 155 ? -37.982 -7.539 18.156 1.00 95.00 155 GLU A C 1
ATOM 1240 O O . GLU A 1 155 ? -37.273 -7.563 17.154 1.00 95.00 155 GLU A O 1
ATOM 1245 N N . GLU A 1 156 ? -38.966 -6.645 18.302 1.00 96.50 156 GLU A N 1
ATOM 1246 C CA . GLU A 1 156 ? -39.263 -5.609 17.302 1.00 96.50 156 GLU A CA 1
ATOM 1247 C C . GLU A 1 156 ? -38.099 -4.612 17.131 1.00 96.50 156 GLU A C 1
ATOM 1249 O O . GLU A 1 156 ? -37.716 -4.282 16.005 1.00 96.50 156 GLU A O 1
ATOM 1254 N N . GLU A 1 157 ? -37.492 -4.155 18.233 1.00 96.69 157 GLU A N 1
ATOM 1255 C CA . GLU A 1 157 ? -36.319 -3.268 18.189 1.00 96.69 157 GLU A CA 1
ATOM 1256 C C . GLU A 1 157 ? -35.098 -3.960 17.557 1.00 96.69 157 GLU A C 1
ATOM 1258 O O . GLU A 1 157 ? -34.405 -3.349 16.740 1.00 96.69 157 GLU A O 1
ATOM 1263 N N . LEU A 1 158 ? -34.859 -5.238 17.875 1.00 96.94 158 LEU A N 1
ATOM 1264 C CA . LEU A 1 158 ? -33.784 -6.033 17.274 1.00 96.94 158 LEU A CA 1
ATOM 1265 C C . LEU A 1 158 ? -34.004 -6.256 15.776 1.00 96.94 158 LEU A C 1
ATOM 1267 O O . LEU A 1 158 ? -33.072 -6.052 15.004 1.00 96.94 158 LEU A O 1
ATOM 1271 N N . ALA A 1 159 ? -35.227 -6.584 15.351 1.00 96.94 159 ALA A N 1
ATOM 1272 C CA . ALA A 1 159 ? -35.560 -6.741 13.936 1.00 96.94 159 ALA A CA 1
ATOM 1273 C C . ALA A 1 159 ? -35.334 -5.439 13.144 1.00 96.94 159 ALA A C 1
ATOM 1275 O O . ALA A 1 159 ? -34.863 -5.466 12.005 1.00 96.94 159 ALA A O 1
ATOM 1276 N N . LYS A 1 160 ? -35.614 -4.278 13.755 1.00 97.25 160 LYS A N 1
ATOM 1277 C CA . LYS A 1 160 ? -35.301 -2.974 13.156 1.00 97.25 160 LYS A CA 1
ATOM 1278 C C . LYS A 1 160 ? -33.791 -2.760 13.012 1.00 97.25 160 LYS A C 1
ATOM 1280 O O . LYS A 1 160 ? -33.342 -2.365 11.940 1.00 97.25 160 LYS A O 1
ATOM 1285 N N . ILE A 1 161 ? -33.014 -3.030 14.063 1.00 96.69 161 ILE A N 1
ATOM 1286 C CA . ILE A 1 161 ? -31.548 -2.893 14.033 1.00 96.69 161 ILE A CA 1
ATOM 1287 C C . ILE A 1 161 ? -30.933 -3.838 12.994 1.00 96.69 161 ILE A C 1
ATOM 1289 O O . ILE A 1 161 ? -30.031 -3.437 12.263 1.00 96.69 161 ILE A O 1
ATOM 1293 N N . GLU A 1 162 ? -31.435 -5.068 12.887 1.00 97.06 162 GLU A N 1
ATOM 1294 C CA . GLU A 1 162 ? -31.002 -6.041 11.883 1.00 97.06 162 GLU A CA 1
ATOM 1295 C C . GLU A 1 162 ? -31.289 -5.547 10.457 1.00 97.06 162 GLU A C 1
ATOM 1297 O O . GLU A 1 162 ? -30.411 -5.598 9.594 1.00 97.06 162 GLU A O 1
ATOM 1302 N N . SER A 1 163 ? -32.476 -4.977 10.217 1.00 97.56 163 SER A N 1
ATOM 1303 C CA . SER A 1 163 ? -32.826 -4.350 8.935 1.00 97.56 163 SER A CA 1
ATOM 1304 C C . SER A 1 163 ? -31.927 -3.151 8.596 1.00 97.56 163 SER A C 1
ATOM 1306 O O . SER A 1 163 ? -31.501 -2.996 7.445 1.00 97.56 163 SER A O 1
ATOM 1308 N N . ASP A 1 164 ? -31.625 -2.295 9.576 1.00 96.69 164 ASP A N 1
ATOM 1309 C CA . ASP A 1 164 ? -30.730 -1.146 9.399 1.00 96.69 164 ASP A CA 1
ATOM 1310 C C . ASP A 1 164 ? -29.294 -1.617 9.098 1.00 96.69 164 ASP A C 1
ATOM 1312 O O . ASP A 1 164 ? -28.660 -1.128 8.160 1.00 96.69 164 ASP A O 1
ATOM 1316 N N . TYR A 1 165 ? -28.800 -2.622 9.829 1.00 96.50 165 TYR A N 1
ATOM 1317 C CA . TYR A 1 165 ? -27.489 -3.235 9.598 1.00 96.50 165 TYR A CA 1
ATOM 1318 C C . TYR A 1 165 ? -27.385 -3.859 8.204 1.00 96.50 165 TYR A C 1
ATOM 1320 O O . TYR A 1 165 ? -26.399 -3.633 7.500 1.00 96.50 165 TYR A O 1
ATOM 1328 N N . GLN A 1 166 ? -28.411 -4.593 7.769 1.00 97.44 166 GLN A N 1
ATOM 1329 C CA . GLN A 1 166 ? -28.455 -5.184 6.434 1.00 97.44 166 GLN A CA 1
ATOM 1330 C C . GLN A 1 166 ? -28.403 -4.101 5.344 1.00 97.44 166 GLN A C 1
ATOM 1332 O O . GLN A 1 166 ? -27.638 -4.222 4.388 1.00 97.44 166 GLN A O 1
ATOM 1337 N N . SER A 1 167 ? -29.135 -2.999 5.534 1.00 97.19 167 SER A N 1
ATOM 1338 C CA . SER A 1 167 ? -29.128 -1.853 4.615 1.00 97.19 167 SER A CA 1
ATOM 1339 C C . SER A 1 167 ? -27.746 -1.193 4.518 1.00 97.19 167 SER A C 1
ATOM 1341 O O . SER A 1 167 ? -27.288 -0.857 3.425 1.00 97.19 167 SER A O 1
ATOM 1343 N N . VAL A 1 168 ? -27.051 -1.033 5.651 1.00 96.44 168 VAL A N 1
ATOM 1344 C CA . VAL A 1 168 ? -25.675 -0.509 5.687 1.00 96.44 168 VAL A CA 1
ATOM 1345 C C . VAL A 1 168 ? -24.702 -1.481 5.018 1.00 96.44 168 VAL A C 1
ATOM 1347 O O . VAL A 1 168 ? -23.877 -1.053 4.214 1.00 96.44 168 VAL A O 1
ATOM 1350 N N . SER A 1 169 ? -24.817 -2.782 5.296 1.00 95.81 169 SER A N 1
ATOM 1351 C CA . SER A 1 169 ? -23.990 -3.823 4.675 1.00 95.81 169 SER A CA 1
ATOM 1352 C C . SER A 1 169 ? -24.098 -3.796 3.149 1.00 95.81 169 SER A C 1
ATOM 1354 O O . SER A 1 169 ? -23.082 -3.835 2.452 1.00 95.81 169 SER A O 1
ATOM 1356 N N . ASP A 1 170 ? -25.313 -3.665 2.616 1.00 96.62 170 ASP A N 1
ATOM 1357 C CA . ASP A 1 170 ? -25.541 -3.610 1.173 1.00 96.62 170 ASP A CA 1
ATOM 1358 C C . ASP A 1 170 ? -25.013 -2.304 0.553 1.00 96.62 170 ASP A C 1
ATOM 1360 O O . ASP A 1 170 ? -24.351 -2.349 -0.486 1.00 96.62 170 ASP A O 1
ATOM 1364 N N . LEU A 1 171 ? -25.158 -1.160 1.235 1.00 97.31 171 LEU A N 1
ATOM 1365 C CA . LEU A 1 171 ? -24.531 0.097 0.805 1.00 97.31 171 LEU A CA 1
ATOM 1366 C C . LEU A 1 171 ? -22.996 -0.006 0.770 1.00 97.31 171 LEU A C 1
ATOM 1368 O O . LEU A 1 171 ? -22.360 0.489 -0.164 1.00 97.31 171 LEU A O 1
ATOM 1372 N N . CYS A 1 172 ? -22.389 -0.659 1.763 1.00 96.56 172 CYS A N 1
ATOM 1373 C CA . CYS A 1 172 ? -20.947 -0.895 1.794 1.00 96.56 172 CYS A CA 1
ATOM 1374 C C . CYS A 1 172 ? -20.493 -1.801 0.639 1.00 96.56 172 CYS A C 1
ATOM 1376 O O . CYS A 1 172 ? -19.483 -1.502 -0.002 1.00 96.56 172 CYS A O 1
ATOM 1378 N N . LYS A 1 173 ? -21.240 -2.867 0.314 1.00 94.69 173 LYS A N 1
ATOM 1379 C CA . LYS A 1 173 ? -20.948 -3.723 -0.854 1.00 94.69 173 LYS A CA 1
ATOM 1380 C C . LYS A 1 173 ? -20.989 -2.928 -2.158 1.00 94.69 173 LYS A C 1
ATOM 1382 O O . LYS A 1 173 ? -20.078 -3.056 -2.980 1.00 94.69 173 LYS A O 1
ATOM 1387 N N . ASP A 1 174 ? -21.995 -2.073 -2.321 1.00 95.56 174 ASP A N 1
ATOM 1388 C CA . ASP A 1 174 ? -22.108 -1.193 -3.484 1.00 95.56 174 ASP A CA 1
ATOM 1389 C C . ASP A 1 174 ? -20.926 -0.218 -3.562 1.00 95.56 174 ASP A C 1
ATOM 1391 O O . ASP A 1 174 ? -20.314 -0.065 -4.622 1.00 95.56 174 ASP A O 1
ATOM 1395 N N . GLN A 1 175 ? -20.533 0.401 -2.444 1.00 96.62 175 GLN A N 1
ATOM 1396 C CA . GLN A 1 175 ? -19.367 1.290 -2.397 1.00 96.62 175 GLN A CA 1
ATOM 1397 C C . GLN A 1 175 ? -18.075 0.575 -2.806 1.00 96.62 175 GLN A C 1
ATOM 1399 O O . GLN A 1 175 ? -17.331 1.102 -3.636 1.00 96.62 175 GLN A O 1
ATOM 1404 N N . VAL A 1 176 ? -17.829 -0.636 -2.297 1.00 95.62 176 VAL A N 1
ATOM 1405 C CA . VAL A 1 176 ? -16.669 -1.455 -2.688 1.00 95.62 176 VAL A CA 1
ATOM 1406 C C . VAL A 1 176 ? -16.683 -1.740 -4.194 1.00 95.62 176 VAL A C 1
ATOM 1408 O O . VAL A 1 176 ? -15.652 -1.604 -4.861 1.00 95.62 176 VAL A O 1
ATOM 1411 N N . TYR A 1 177 ? -17.847 -2.066 -4.765 1.00 95.88 177 TYR A N 1
ATOM 1412 C CA . TYR A 1 177 ? -17.998 -2.270 -6.208 1.00 95.88 177 TYR A CA 1
ATOM 1413 C C . TYR A 1 177 ? -17.654 -1.008 -7.018 1.00 95.88 177 TYR A C 1
ATOM 1415 O O . TYR A 1 177 ? -16.904 -1.086 -7.999 1.00 95.88 177 TYR A O 1
ATOM 1423 N N . TYR A 1 178 ? -18.144 0.165 -6.606 1.00 96.56 178 TYR A N 1
ATOM 1424 C CA . TYR A 1 178 ? -17.834 1.427 -7.283 1.00 96.56 178 TYR A CA 1
ATOM 1425 C C . TYR A 1 178 ? -16.361 1.814 -7.158 1.00 96.56 178 TYR A C 1
ATOM 1427 O O . TYR A 1 178 ? -15.762 2.198 -8.162 1.00 96.56 178 TYR A O 1
ATOM 1435 N N . ILE A 1 179 ? -15.754 1.669 -5.976 1.00 96.25 179 ILE A N 1
ATOM 1436 C CA . ILE A 1 179 ? -14.321 1.931 -5.763 1.00 96.25 179 ILE A CA 1
ATOM 1437 C C . ILE A 1 179 ? -13.488 1.072 -6.714 1.00 96.25 179 ILE A C 1
ATOM 1439 O O . ILE A 1 179 ? -12.653 1.602 -7.447 1.00 96.25 179 ILE A O 1
ATOM 1443 N N . LYS A 1 180 ? -13.783 -0.230 -6.789 1.00 96.94 180 LYS A N 1
ATOM 1444 C CA . LYS A 1 180 ? -13.107 -1.151 -7.710 1.00 96.94 180 LYS A CA 1
ATOM 1445 C C . LYS A 1 180 ? -13.268 -0.723 -9.171 1.00 96.94 180 LYS A C 1
ATOM 1447 O O . LYS A 1 180 ? -12.311 -0.754 -9.942 1.00 96.94 180 LYS A O 1
ATOM 1452 N N . LYS A 1 181 ? -14.464 -0.275 -9.565 1.00 96.00 181 LYS A N 1
ATOM 1453 C CA . LYS A 1 181 ? -14.723 0.235 -10.920 1.00 96.00 181 LYS A CA 1
ATOM 1454 C C . LYS A 1 181 ? -13.940 1.518 -11.217 1.00 96.00 181 LYS A C 1
ATOM 1456 O O . LYS A 1 181 ? -13.420 1.662 -12.321 1.00 96.00 181 LYS A O 1
ATOM 1461 N N . TYR A 1 182 ? -13.826 2.437 -10.259 1.00 97.25 182 TYR A N 1
ATOM 1462 C CA . TYR A 1 182 ? -13.025 3.653 -10.420 1.00 97.25 182 TYR A CA 1
ATOM 1463 C C . TYR A 1 182 ? -11.531 3.349 -10.513 1.00 97.25 182 TYR A C 1
ATOM 1465 O O . TYR A 1 182 ? -10.862 3.905 -11.382 1.00 97.25 182 TYR A O 1
ATOM 1473 N N . GLN A 1 183 ? -11.018 2.437 -9.687 1.00 96.38 183 GLN A N 1
ATOM 1474 C CA . GLN A 1 183 ? -9.632 1.971 -9.773 1.00 96.38 183 GLN A CA 1
ATOM 1475 C C . GLN A 1 183 ? -9.326 1.368 -11.151 1.00 96.38 183 GLN A C 1
ATOM 1477 O O . GLN A 1 183 ? -8.305 1.696 -11.751 1.00 96.38 183 GLN A O 1
ATOM 1482 N N . GLU A 1 184 ? -10.244 0.570 -11.703 1.00 96.44 184 GLU A N 1
ATOM 1483 C CA . GLU A 1 184 ? -10.105 0.007 -13.048 1.00 96.44 184 GLU A CA 1
ATOM 1484 C C . GLU A 1 184 ? -10.051 1.086 -14.141 1.00 96.44 184 GLU A C 1
ATOM 1486 O O . GLU A 1 184 ? -9.220 1.026 -15.047 1.00 96.44 184 GLU A O 1
ATOM 1491 N N . VAL A 1 185 ? -10.917 2.100 -14.056 1.00 96.19 185 VAL A N 1
ATOM 1492 C CA . VAL A 1 185 ? -10.921 3.226 -15.005 1.00 96.19 185 VAL A CA 1
ATOM 1493 C C . VAL A 1 185 ? -9.636 4.048 -14.893 1.00 96.19 185 VAL A C 1
ATOM 1495 O O . VAL A 1 185 ? -9.073 4.445 -15.912 1.00 96.19 185 VAL A O 1
ATOM 1498 N N . LEU A 1 186 ? -9.141 4.280 -13.675 1.00 96.31 186 LEU A N 1
ATOM 1499 C CA . LEU A 1 186 ? -7.874 4.979 -13.448 1.00 96.31 186 LEU A CA 1
ATOM 1500 C C . LEU A 1 186 ? -6.684 4.198 -14.011 1.00 96.31 186 LEU A C 1
ATOM 1502 O O . LEU A 1 186 ? -5.802 4.803 -14.620 1.00 96.31 186 LEU A O 1
ATOM 1506 N N . ARG A 1 187 ? -6.682 2.867 -13.867 1.00 96.31 187 ARG A N 1
ATOM 1507 C CA . ARG A 1 187 ? -5.663 1.992 -14.458 1.00 96.31 187 ARG A CA 1
ATOM 1508 C C . ARG A 1 187 ? -5.638 2.117 -15.980 1.00 96.31 187 ARG A C 1
ATOM 1510 O O . ARG A 1 187 ? -4.590 2.431 -16.536 1.00 96.31 187 ARG A O 1
ATOM 1517 N N . LYS A 1 188 ? -6.797 2.001 -16.636 1.00 95.31 188 LYS A N 1
ATOM 1518 C CA . LYS A 1 188 ? -6.911 2.174 -18.096 1.00 95.31 188 LYS A CA 1
ATOM 1519 C C . LYS A 1 188 ? -6.466 3.557 -18.563 1.00 95.31 188 LYS A C 1
ATOM 1521 O O . LYS A 1 188 ? -5.742 3.669 -19.540 1.00 95.31 188 LYS A O 1
ATOM 1526 N N . MET A 1 189 ? -6.836 4.613 -17.841 1.00 94.38 189 MET A N 1
ATOM 1527 C CA . MET A 1 189 ? -6.417 5.979 -18.175 1.00 94.38 189 MET A CA 1
ATOM 1528 C C . MET A 1 189 ? -4.897 6.167 -18.058 1.00 94.38 189 MET A C 1
ATOM 1530 O O . MET A 1 189 ? -4.296 6.901 -18.846 1.00 94.38 189 MET A O 1
ATOM 1534 N N . LYS A 1 190 ? -4.265 5.520 -17.073 1.00 94.44 190 LYS A N 1
ATOM 1535 C CA . LYS A 1 190 ? -2.807 5.527 -16.920 1.00 94.44 190 LYS A CA 1
ATOM 1536 C C . LYS A 1 190 ? -2.135 4.809 -18.091 1.00 94.44 190 LYS A C 1
ATOM 1538 O O . LYS A 1 190 ? -1.232 5.385 -18.691 1.00 94.44 190 LYS A O 1
ATOM 1543 N N . GLU A 1 191 ? -2.620 3.622 -18.449 1.00 94.12 191 GLU A N 1
ATOM 1544 C CA . GLU A 1 191 ? -2.144 2.852 -19.605 1.00 94.12 191 GLU A CA 1
ATOM 1545 C C . GLU A 1 191 ? -2.309 3.644 -20.913 1.00 94.12 191 GLU A C 1
ATOM 1547 O O . GLU A 1 191 ? -1.347 3.805 -21.660 1.00 94.12 191 GLU A O 1
ATOM 1552 N N . GLU A 1 192 ? -3.478 4.246 -21.159 1.00 93.50 192 GLU A N 1
ATOM 1553 C CA . GLU A 1 192 ? -3.719 5.109 -22.325 1.00 93.50 192 GLU A CA 1
ATOM 1554 C C . GLU A 1 192 ? -2.729 6.282 -22.369 1.00 93.50 192 GLU A C 1
ATOM 1556 O O . GLU A 1 192 ? -2.122 6.560 -23.405 1.00 93.50 192 GLU A O 1
ATOM 1561 N N . LYS A 1 193 ? -2.489 6.953 -21.238 1.00 93.31 193 LYS A N 1
ATOM 1562 C CA . LYS A 1 193 ? -1.521 8.055 -21.162 1.00 93.31 193 LYS A CA 1
ATOM 1563 C C . LYS A 1 193 ? -0.092 7.592 -21.460 1.00 93.31 193 LYS A C 1
ATOM 1565 O O . LYS A 1 193 ? 0.637 8.310 -22.142 1.00 93.31 193 LYS A O 1
ATOM 1570 N N . GLU A 1 194 ? 0.313 6.428 -20.961 1.00 92.31 194 GLU A N 1
ATOM 1571 C CA . GLU A 1 194 ? 1.621 5.837 -21.262 1.00 92.31 194 GLU A CA 1
ATOM 1572 C C . GLU A 1 194 ? 1.740 5.484 -22.751 1.00 92.31 194 GLU A C 1
ATOM 1574 O O . GLU A 1 194 ? 2.737 5.849 -23.375 1.00 92.31 194 GLU A O 1
ATOM 1579 N N . THR A 1 195 ? 0.701 4.898 -23.359 1.00 93.12 195 THR A N 1
ATOM 1580 C CA . THR A 1 195 ? 0.689 4.614 -24.806 1.00 93.12 195 THR A CA 1
ATOM 1581 C C . THR A 1 195 ? 0.760 5.880 -25.658 1.00 93.12 195 THR A C 1
ATOM 1583 O O . THR A 1 195 ? 1.540 5.919 -26.606 1.00 93.12 195 THR A O 1
ATOM 1586 N N . LEU A 1 196 ? 0.053 6.952 -25.281 1.00 93.75 196 LEU A N 1
ATOM 1587 C CA . LEU A 1 196 ? 0.108 8.246 -25.972 1.00 93.75 196 LEU A CA 1
ATOM 1588 C C . LEU A 1 196 ? 1.492 8.900 -25.868 1.00 93.75 196 LEU A C 1
ATOM 1590 O O . LEU A 1 196 ? 1.955 9.551 -26.806 1.00 93.75 196 LEU A O 1
ATOM 1594 N N . LEU A 1 197 ? 2.172 8.751 -24.727 1.00 92.94 197 LEU A N 1
ATOM 1595 C CA . LEU A 1 197 ? 3.545 9.233 -24.568 1.00 92.94 197 LEU A CA 1
ATOM 1596 C C . LEU A 1 197 ? 4.529 8.424 -25.413 1.00 92.94 197 LEU A C 1
ATOM 1598 O O . LEU A 1 197 ? 5.434 9.016 -26.003 1.00 92.94 197 LEU A O 1
ATOM 1602 N N . LEU A 1 198 ? 4.352 7.104 -25.484 1.00 91.75 198 LEU A N 1
ATOM 1603 C CA . LEU A 1 198 ? 5.168 6.228 -26.318 1.00 91.75 198 LEU A CA 1
ATOM 1604 C C . LEU A 1 198 ? 4.972 6.549 -27.806 1.00 91.75 198 LEU A C 1
ATOM 1606 O O . LEU A 1 198 ? 5.950 6.747 -28.521 1.00 91.75 198 LEU A O 1
ATOM 1610 N N . GLU A 1 199 ? 3.723 6.693 -28.253 1.00 92.44 199 GLU A N 1
ATOM 1611 C CA . GLU A 1 199 ? 3.369 7.089 -29.620 1.00 92.44 199 GLU A CA 1
ATOM 1612 C C . GLU A 1 199 ? 3.997 8.439 -29.982 1.00 92.44 199 GLU A C 1
ATOM 1614 O O . GLU A 1 199 ? 4.667 8.554 -31.005 1.00 92.44 199 GLU A O 1
ATOM 1619 N N . LYS A 1 200 ? 3.905 9.438 -29.092 1.00 92.94 200 LYS A N 1
ATOM 1620 C CA . LYS A 1 200 ? 4.554 10.741 -29.291 1.00 92.94 200 LYS A CA 1
ATOM 1621 C C . LYS A 1 200 ? 6.078 10.635 -29.413 1.00 92.94 200 LYS A C 1
ATOM 1623 O O . LYS A 1 200 ? 6.678 11.380 -30.188 1.00 92.94 200 LYS A O 1
ATOM 1628 N N . GLN A 1 201 ? 6.719 9.753 -28.643 1.00 89.06 201 GLN A N 1
ATOM 1629 C CA . GLN A 1 201 ? 8.160 9.512 -28.764 1.00 89.06 201 GLN A CA 1
ATOM 1630 C C . GLN A 1 201 ? 8.515 8.817 -30.084 1.00 89.06 201 GLN A C 1
ATOM 1632 O O . GLN A 1 201 ? 9.508 9.189 -30.706 1.00 89.06 201 GLN A O 1
ATOM 1637 N N . ILE A 1 202 ? 7.687 7.873 -30.542 1.00 90.38 202 ILE A N 1
ATOM 1638 C CA . ILE A 1 202 ? 7.853 7.196 -31.835 1.00 90.38 202 ILE A CA 1
ATOM 1639 C C . ILE A 1 202 ? 7.692 8.191 -32.991 1.00 90.38 202 ILE A C 1
ATOM 1641 O O . ILE A 1 202 ? 8.554 8.225 -33.867 1.00 90.38 202 ILE A O 1
ATOM 1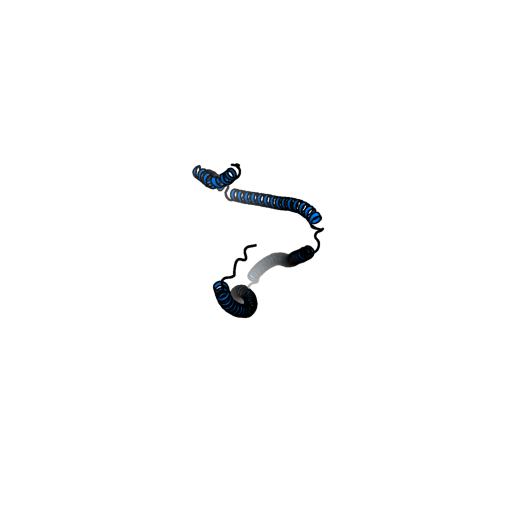645 N N . SER A 1 203 ? 6.658 9.040 -32.978 1.00 87.75 203 SER A N 1
ATOM 1646 C CA . SER A 1 203 ? 6.468 10.082 -33.998 1.00 87.75 203 SER A CA 1
ATOM 1647 C C . SER A 1 203 ? 7.645 11.051 -34.032 1.00 87.75 203 SER A C 1
ATOM 1649 O O . SER A 1 203 ? 8.165 11.330 -35.103 1.00 87.75 203 SER A O 1
ATOM 1651 N N . LYS A 1 204 ? 8.142 11.489 -32.867 1.00 89.25 204 LYS A N 1
ATOM 1652 C CA . LYS A 1 204 ? 9.325 12.356 -32.802 1.00 89.25 204 LYS A CA 1
ATOM 1653 C C . LYS A 1 204 ? 10.559 11.689 -33.423 1.00 89.25 204 LYS A C 1
ATOM 1655 O O . LYS A 1 204 ? 11.262 12.322 -34.200 1.00 89.25 204 LYS A O 1
ATOM 1660 N N . ALA A 1 205 ? 10.804 10.414 -33.119 1.00 84.50 205 ALA A N 1
ATOM 1661 C CA . ALA A 1 205 ? 11.918 9.670 -33.706 1.00 84.50 205 ALA A CA 1
ATOM 1662 C C . ALA A 1 205 ? 11.765 9.477 -35.229 1.00 84.50 205 ALA A C 1
ATOM 1664 O O . ALA A 1 205 ? 12.759 9.500 -35.956 1.00 84.50 205 ALA A O 1
ATOM 1665 N N . GLN A 1 206 ? 10.534 9.310 -35.725 1.00 82.19 206 GLN A N 1
ATOM 1666 C CA . GLN A 1 206 ? 10.247 9.244 -37.161 1.00 82.19 206 GLN A CA 1
ATOM 1667 C C . GLN A 1 206 ? 10.432 10.598 -37.856 1.00 82.19 206 GLN A C 1
ATOM 1669 O O . GLN A 1 206 ? 11.030 10.643 -38.930 1.00 82.19 206 GLN A O 1
ATOM 1674 N N . ASP A 1 207 ? 9.984 11.693 -37.243 1.00 82.00 207 ASP A N 1
ATOM 1675 C CA . ASP A 1 207 ? 10.154 13.045 -37.778 1.00 82.00 207 ASP A CA 1
ATOM 1676 C C . ASP A 1 207 ? 11.640 13.418 -37.853 1.00 82.00 207 ASP A C 1
ATOM 1678 O O . ASP A 1 207 ? 12.108 13.835 -38.916 1.00 82.00 207 ASP A O 1
ATOM 1682 N N . ASP A 1 208 ? 12.405 13.158 -36.786 1.00 77.62 208 ASP A N 1
ATOM 1683 C CA . ASP A 1 208 ? 13.861 13.353 -36.745 1.00 77.62 208 ASP A CA 1
ATOM 1684 C C . ASP A 1 208 ? 14.571 12.504 -37.831 1.00 77.62 208 ASP A C 1
ATOM 1686 O O . ASP A 1 208 ? 15.524 12.956 -38.474 1.00 77.62 208 ASP A O 1
ATOM 1690 N N . SER A 1 209 ? 14.063 11.294 -38.109 1.00 69.44 209 SER A N 1
ATOM 1691 C CA . SER A 1 209 ? 14.546 10.430 -39.198 1.00 69.44 209 SER A CA 1
ATOM 1692 C C . SER A 1 209 ? 14.128 10.911 -40.595 1.00 69.44 209 SER A C 1
ATOM 1694 O O . SER A 1 209 ? 14.807 10.596 -41.573 1.00 69.44 209 SER A O 1
ATOM 1696 N N . SER A 1 210 ? 13.012 11.629 -40.732 1.00 58.56 210 SER A N 1
ATOM 1697 C CA . SER A 1 210 ? 12.537 12.159 -42.018 1.00 58.56 210 SER A CA 1
ATOM 1698 C C . SER A 1 210 ? 13.214 13.487 -42.379 1.00 58.56 210 SER A C 1
ATOM 1700 O O . SER A 1 210 ? 13.459 13.770 -43.556 1.00 58.56 210 SER A O 1
ATOM 1702 N N . GLN A 1 211 ? 13.618 14.267 -41.370 1.00 53.50 211 GLN A N 1
ATOM 1703 C CA . GLN A 1 211 ? 14.301 15.547 -41.550 1.00 53.50 211 GLN A CA 1
ATOM 1704 C C . GLN A 1 211 ? 15.716 15.390 -42.132 1.00 53.50 211 GLN A C 1
ATOM 1706 O O . GLN A 1 211 ? 16.279 16.342 -42.676 1.00 53.50 211 GLN A O 1
ATOM 1711 N N . THR A 1 212 ? 16.287 14.182 -42.103 1.00 50.66 212 THR A N 1
ATOM 1712 C CA . THR A 1 212 ? 17.616 13.912 -42.663 1.00 50.66 212 THR A CA 1
ATOM 1713 C C . THR A 1 212 ? 17.643 13.827 -44.196 1.00 50.66 212 THR A C 1
ATOM 1715 O O . THR A 1 212 ? 18.733 13.791 -44.766 1.00 50.66 212 THR A O 1
ATOM 1718 N N . VAL A 1 213 ? 16.503 13.856 -44.910 1.00 39.22 213 VAL A N 1
ATOM 1719 C CA . VAL A 1 213 ? 16.496 13.759 -46.385 1.00 39.22 213 VAL A CA 1
ATOM 1720 C C . VAL A 1 213 ? 15.402 14.622 -47.048 1.00 39.22 213 VAL A C 1
ATOM 1722 O O . VAL A 1 213 ? 14.387 14.095 -47.490 1.00 39.22 213 VAL A O 1
ATOM 1725 N N . LYS A 1 214 ? 15.627 15.944 -47.190 1.00 37.34 214 LYS A N 1
ATOM 1726 C CA . LYS A 1 214 ? 15.412 16.759 -48.428 1.00 37.34 214 LYS A CA 1
ATOM 1727 C C . LYS A 1 214 ? 15.362 18.280 -48.140 1.00 37.34 214 LYS A C 1
ATOM 1729 O O . LYS A 1 214 ? 14.487 18.730 -47.404 1.00 37.34 214 LYS A O 1
ATOM 1734 N N . PRO A 1 215 ? 16.184 19.120 -48.810 1.00 47.59 215 PRO A N 1
ATOM 1735 C CA . PRO A 1 215 ? 16.281 20.566 -48.533 1.00 47.59 215 PRO A CA 1
ATOM 1736 C C . PRO A 1 215 ? 15.051 21.413 -48.917 1.00 47.59 215 PRO A C 1
ATOM 1738 O O . PRO A 1 215 ? 15.017 22.604 -48.625 1.00 47.59 215 PRO A O 1
ATOM 1741 N N . GLY A 1 216 ? 14.039 20.839 -49.579 1.00 50.75 216 GLY A N 1
ATOM 1742 C CA . GLY A 1 216 ? 12.840 21.571 -50.013 1.00 50.75 216 GLY A CA 1
ATOM 1743 C C . GLY A 1 216 ? 11.795 21.822 -48.916 1.00 50.75 216 GLY A C 1
ATOM 1744 O O . GLY A 1 216 ? 10.914 22.654 -49.111 1.00 50.75 216 GLY A O 1
ATOM 1745 N N . SER A 1 217 ? 11.890 21.137 -47.768 1.00 48.31 217 SER A N 1
ATOM 1746 C CA . SER A 1 217 ? 10.888 21.198 -46.684 1.00 48.31 217 SER A CA 1
ATOM 1747 C C . SER A 1 217 ? 10.984 22.459 -45.815 1.00 48.31 217 SER A C 1
ATOM 1749 O O . SER A 1 217 ? 9.985 22.929 -45.278 1.00 48.31 217 SER A O 1
ATOM 1751 N N . ILE A 1 218 ? 12.165 23.086 -45.744 1.00 52.59 218 ILE A N 1
ATOM 1752 C CA . ILE A 1 218 ? 12.485 24.147 -44.767 1.00 52.59 218 ILE A CA 1
ATOM 1753 C C . ILE A 1 218 ? 11.518 25.346 -44.849 1.00 52.59 218 ILE A C 1
ATOM 1755 O O . ILE A 1 218 ? 11.205 25.976 -43.831 1.00 52.59 218 ILE A O 1
ATOM 1759 N N . LEU A 1 219 ? 11.010 25.663 -46.047 1.00 47.72 219 LEU A N 1
ATOM 1760 C CA . LEU A 1 219 ? 10.054 26.755 -46.239 1.00 47.72 219 LEU A CA 1
ATOM 1761 C C . LEU A 1 219 ? 8.649 26.395 -45.725 1.00 47.72 219 LEU A C 1
ATOM 1763 O O . LEU A 1 219 ? 8.027 27.208 -45.039 1.00 47.72 219 LEU A O 1
ATOM 1767 N N . ALA A 1 220 ? 8.171 25.181 -46.012 1.00 55.06 220 ALA A N 1
ATOM 1768 C CA . ALA A 1 220 ? 6.894 24.689 -45.498 1.00 55.06 220 ALA A CA 1
ATOM 1769 C C . ALA A 1 220 ? 6.945 24.530 -43.967 1.00 55.06 220 ALA A C 1
ATOM 1771 O O . ALA A 1 220 ? 6.046 25.009 -43.273 1.00 55.06 220 ALA A O 1
ATOM 1772 N N . ASP A 1 221 ? 8.058 24.008 -43.440 1.00 59.06 221 ASP A N 1
ATOM 1773 C CA . ASP A 1 221 ? 8.292 23.799 -42.006 1.00 59.06 221 ASP A CA 1
ATOM 1774 C C . ASP A 1 221 ? 8.328 25.107 -41.212 1.00 59.06 221 ASP A C 1
ATOM 1776 O O . ASP A 1 221 ? 7.923 25.159 -40.050 1.00 59.06 221 ASP A O 1
ATOM 1780 N N . THR A 1 222 ? 8.816 26.199 -41.811 1.00 66.38 222 THR A N 1
ATOM 1781 C CA . THR A 1 222 ? 8.835 27.508 -41.141 1.00 66.38 222 THR A CA 1
ATOM 1782 C C . THR A 1 222 ? 7.430 28.105 -41.043 1.00 66.38 222 THR A C 1
ATOM 1784 O O . THR A 1 222 ? 7.060 28.636 -39.992 1.00 66.38 222 THR A O 1
ATOM 1787 N N . THR A 1 223 ? 6.611 27.973 -42.091 1.00 64.62 223 THR A N 1
ATOM 1788 C CA . THR A 1 223 ? 5.201 28.394 -42.053 1.00 64.62 223 THR A CA 1
ATOM 1789 C C . THR A 1 223 ? 4.387 27.525 -41.088 1.00 64.62 223 THR A C 1
ATOM 1791 O O . THR A 1 223 ? 3.607 28.067 -40.299 1.00 64.62 223 THR A O 1
ATOM 1794 N N . GLN A 1 224 ? 4.624 26.208 -41.064 1.00 70.19 224 GLN A N 1
ATOM 1795 C CA . GLN A 1 224 ? 3.991 25.287 -40.116 1.00 70.19 224 GLN A CA 1
ATOM 1796 C C . GLN A 1 224 ? 4.379 25.598 -38.664 1.00 70.19 224 GLN A C 1
ATOM 1798 O O . GLN A 1 224 ? 3.491 25.774 -37.833 1.00 70.19 224 GLN A O 1
ATOM 1803 N N . ARG A 1 225 ? 5.671 25.786 -38.351 1.00 65.56 225 ARG A N 1
ATOM 1804 C CA . ARG A 1 225 ? 6.118 26.147 -36.989 1.00 65.56 225 ARG A CA 1
ATOM 1805 C C . ARG A 1 225 ? 5.523 27.461 -36.489 1.00 65.56 225 ARG A C 1
ATOM 1807 O O . ARG A 1 225 ? 5.243 27.600 -35.297 1.00 65.56 225 ARG A O 1
ATOM 1814 N N . ASN A 1 226 ? 5.330 28.443 -37.371 1.00 65.00 226 ASN A N 1
ATOM 1815 C CA . ASN A 1 226 ? 4.692 29.706 -36.997 1.00 65.00 226 ASN A CA 1
ATOM 1816 C C . ASN A 1 226 ? 3.202 29.514 -36.675 1.00 65.00 226 ASN A C 1
ATOM 1818 O O . ASN A 1 226 ? 2.733 30.034 -35.661 1.00 65.00 226 ASN A O 1
ATOM 1822 N N . MET A 1 227 ? 2.476 28.717 -37.466 1.00 68.88 227 MET A N 1
ATOM 1823 C CA . MET A 1 227 ? 1.099 28.317 -37.150 1.00 68.88 227 MET A CA 1
ATOM 1824 C C . MET A 1 227 ? 1.043 27.539 -35.824 1.00 68.88 227 MET A C 1
ATOM 1826 O O . MET A 1 227 ? 0.274 27.909 -34.936 1.00 68.88 227 MET A O 1
ATOM 1830 N N . GLU A 1 228 ? 1.916 26.549 -35.621 1.00 73.06 228 GLU A N 1
ATOM 1831 C CA . GLU A 1 228 ? 2.005 25.763 -34.384 1.00 73.06 228 GLU A CA 1
ATOM 1832 C C . GLU A 1 228 ? 2.252 26.648 -33.160 1.00 73.06 228 GLU A C 1
ATOM 1834 O O . GLU A 1 228 ? 1.496 26.563 -32.193 1.00 73.06 228 GLU A O 1
ATOM 1839 N N . ARG A 1 229 ? 3.204 27.590 -33.211 1.00 68.19 229 ARG A N 1
ATOM 1840 C CA . ARG A 1 229 ? 3.422 28.556 -32.116 1.00 68.19 229 ARG A CA 1
ATOM 1841 C C . ARG A 1 229 ? 2.172 29.372 -31.796 1.00 68.19 229 ARG A C 1
ATOM 1843 O O . ARG A 1 229 ? 1.889 29.605 -30.620 1.00 68.19 229 ARG A O 1
ATOM 1850 N N . THR A 1 230 ? 1.398 29.795 -32.800 1.00 70.69 230 THR A N 1
ATOM 1851 C CA . THR A 1 230 ? 0.134 30.508 -32.539 1.00 70.69 230 THR A CA 1
ATOM 1852 C C . THR A 1 230 ? -0.924 29.601 -31.904 1.00 70.69 230 THR A C 1
ATOM 1854 O O . THR A 1 230 ? -1.660 30.055 -31.023 1.00 70.69 230 THR A O 1
ATOM 1857 N N . THR A 1 231 ? -0.970 28.315 -32.270 1.00 70.12 231 THR A N 1
ATOM 1858 C CA . THR A 1 231 ? -1.888 27.337 -31.661 1.00 70.12 231 THR A CA 1
ATOM 1859 C C . THR A 1 231 ? -1.490 26.963 -30.235 1.00 70.12 231 THR A C 1
ATOM 1861 O O . THR A 1 231 ? -2.357 26.983 -29.362 1.00 70.12 231 THR A O 1
ATOM 1864 N N . ILE A 1 232 ? -0.197 26.748 -29.962 1.00 72.44 232 ILE A N 1
ATOM 1865 C CA . ILE A 1 232 ? 0.347 26.475 -28.624 1.00 72.44 232 ILE A CA 1
ATOM 1866 C C . ILE A 1 232 ? 0.086 27.672 -27.712 1.00 72.44 232 ILE A C 1
ATOM 1868 O O . ILE A 1 232 ? -0.510 27.505 -26.655 1.00 72.44 232 ILE A O 1
ATOM 1872 N N . LYS A 1 233 ? 0.376 28.905 -28.154 1.00 73.25 233 LYS A N 1
ATOM 1873 C CA . LYS A 1 233 ? 0.084 30.120 -27.370 1.00 73.25 233 LYS A CA 1
ATOM 1874 C C . LYS A 1 233 ? -1.417 30.283 -27.084 1.00 73.25 233 LYS A C 1
ATOM 1876 O O . LYS A 1 233 ? -1.810 30.764 -26.020 1.00 73.25 233 LYS A O 1
ATOM 1881 N N . LYS A 1 234 ? -2.287 29.870 -28.016 1.00 74.38 234 LYS A N 1
ATOM 1882 C CA . LYS A 1 234 ? -3.751 29.852 -27.825 1.00 74.38 234 LYS A CA 1
ATOM 1883 C C . LYS A 1 234 ? -4.201 28.723 -26.885 1.00 74.38 234 LYS A C 1
ATOM 1885 O O . LYS A 1 234 ? -5.204 28.882 -26.187 1.00 74.38 234 LYS A O 1
ATOM 1890 N N . GLN A 1 235 ? -3.484 27.603 -26.859 1.00 74.94 235 GLN A N 1
ATOM 1891 C CA . GLN A 1 235 ? -3.721 26.475 -25.960 1.00 74.94 235 GLN A CA 1
ATOM 1892 C C . GLN A 1 235 ? -3.240 26.772 -24.536 1.00 74.94 235 GLN A C 1
ATOM 1894 O O . GLN A 1 235 ? -3.999 26.535 -23.602 1.00 74.94 235 GLN A O 1
ATOM 1899 N N . GLU A 1 236 ? -2.065 27.376 -24.364 1.00 77.56 236 GLU A N 1
ATOM 1900 C CA . GLU A 1 236 ? -1.544 27.846 -23.075 1.00 77.56 236 GLU A CA 1
ATOM 1901 C C . GLU A 1 236 ? -2.493 28.860 -22.435 1.00 77.56 236 GLU A C 1
ATOM 1903 O O . GLU A 1 236 ? -2.858 28.696 -21.275 1.00 77.56 236 GLU A O 1
ATOM 1908 N N . ARG A 1 237 ? -3.015 29.834 -23.200 1.00 74.50 237 ARG A N 1
ATOM 1909 C CA . ARG A 1 237 ? -4.052 30.754 -22.692 1.00 74.50 237 ARG A CA 1
ATOM 1910 C C . ARG A 1 237 ? -5.321 30.030 -22.247 1.00 74.50 237 ARG A C 1
ATOM 1912 O O . ARG A 1 237 ? -5.906 30.404 -21.237 1.00 74.50 237 ARG A O 1
ATOM 1919 N N . ARG A 1 238 ? -5.759 28.999 -22.980 1.00 76.62 238 ARG A N 1
ATOM 1920 C CA . ARG A 1 238 ? -6.928 28.189 -22.592 1.00 76.62 238 ARG A CA 1
ATOM 1921 C C . ARG A 1 238 ? -6.658 27.356 -21.342 1.00 76.62 238 ARG A C 1
ATOM 1923 O O . ARG A 1 238 ? -7.542 27.238 -20.500 1.00 76.62 238 ARG A O 1
ATOM 1930 N N . CYS A 1 239 ? -5.460 26.792 -21.215 1.00 78.62 239 CYS A N 1
ATOM 1931 C CA . CYS A 1 239 ? -5.054 26.029 -20.041 1.00 78.62 239 CYS A CA 1
ATOM 1932 C C . CYS A 1 239 ? -4.950 26.935 -18.812 1.00 78.62 239 CYS A C 1
ATOM 1934 O O . CYS A 1 239 ? -5.470 26.595 -17.755 1.00 78.62 239 CYS A O 1
ATOM 1936 N N . TRP A 1 240 ? -4.371 28.124 -18.976 1.00 80.88 240 TRP A N 1
ATOM 1937 C CA . TRP A 1 240 ? -4.287 29.132 -17.927 1.00 80.88 240 TRP A CA 1
ATOM 1938 C C . TRP A 1 240 ? -5.671 29.637 -17.513 1.00 80.88 240 TRP A C 1
ATOM 1940 O O . TRP A 1 240 ? -5.947 29.734 -16.326 1.00 80.88 240 TRP A O 1
ATOM 1950 N N . TYR A 1 241 ? -6.588 29.841 -18.467 1.00 85.25 241 TYR A N 1
ATOM 1951 C CA . TYR A 1 241 ? -7.984 30.171 -18.164 1.00 85.25 241 TYR A CA 1
ATOM 1952 C C . TYR A 1 241 ? -8.697 29.053 -17.390 1.00 85.25 241 TYR A C 1
ATOM 1954 O O . TYR A 1 241 ? -9.390 29.336 -16.419 1.00 85.25 241 TYR A O 1
ATOM 1962 N N . LYS A 1 242 ? -8.495 27.779 -17.763 1.00 84.19 242 LYS A N 1
ATOM 1963 C CA . LYS A 1 242 ? -9.027 26.639 -16.996 1.00 84.19 242 LYS A CA 1
ATOM 1964 C C . LYS A 1 242 ? -8.456 26.603 -15.581 1.00 84.19 242 LYS A C 1
ATOM 1966 O O . LYS A 1 242 ? -9.216 26.458 -14.632 1.00 84.19 242 LYS A O 1
ATOM 1971 N N . TYR A 1 243 ? -7.142 26.757 -15.434 1.00 86.81 243 TYR A N 1
ATOM 1972 C CA . TYR A 1 243 ? -6.489 26.776 -14.126 1.00 86.81 243 TYR A CA 1
ATOM 1973 C C . TYR A 1 243 ? -6.992 27.938 -13.264 1.00 86.81 243 TYR A C 1
ATOM 1975 O O . TYR A 1 243 ? -7.322 27.743 -12.100 1.00 86.81 243 TYR A O 1
ATOM 1983 N N . PHE A 1 244 ? -7.142 29.124 -13.856 1.00 88.44 244 PHE A N 1
ATOM 1984 C CA . PHE A 1 244 ? -7.732 30.288 -13.206 1.00 88.44 244 PHE A CA 1
ATOM 1985 C C . PHE A 1 244 ? -9.178 30.020 -12.772 1.00 88.44 244 PHE A C 1
ATOM 1987 O O . PHE A 1 244 ? -9.542 30.317 -11.639 1.00 88.44 244 PHE A O 1
ATOM 1994 N N . GLN A 1 245 ? -9.989 29.382 -13.618 1.00 88.88 245 GLN A N 1
ATOM 1995 C CA . GLN A 1 245 ? -11.356 28.997 -13.274 1.00 88.88 245 GLN A CA 1
ATOM 1996 C C . GLN A 1 245 ? -11.392 28.008 -12.096 1.00 88.88 245 GLN A C 1
ATOM 1998 O O . GLN A 1 245 ? -12.151 28.219 -11.150 1.00 88.88 245 GLN A O 1
ATOM 2003 N N . TYR A 1 246 ? -10.540 26.978 -12.097 1.00 90.00 246 TYR A N 1
ATOM 2004 C CA . TYR A 1 246 ? -10.412 26.063 -10.957 1.00 90.00 246 TYR A CA 1
ATOM 2005 C C . TYR A 1 246 ? -9.960 26.790 -9.692 1.00 90.00 246 TYR A C 1
ATOM 2007 O O . TYR A 1 246 ? -10.545 26.578 -8.636 1.00 90.00 246 TYR A O 1
ATOM 2015 N N . LEU A 1 247 ? -8.981 27.689 -9.792 1.00 92.00 247 LEU A N 1
ATOM 2016 C CA . LEU A 1 247 ? -8.515 28.481 -8.659 1.00 92.00 247 LEU A CA 1
ATOM 2017 C C . LEU A 1 247 ? -9.648 29.340 -8.081 1.00 92.00 247 LEU A C 1
ATOM 2019 O O . LEU A 1 247 ? -9.872 29.318 -6.875 1.00 92.00 247 LEU A O 1
ATOM 2023 N N . THR A 1 248 ? -10.421 30.027 -8.930 1.00 90.38 248 THR A N 1
ATOM 2024 C CA . THR A 1 248 ? -11.591 30.799 -8.477 1.00 90.38 248 THR A CA 1
ATOM 2025 C C . THR A 1 248 ? -12.649 29.913 -7.821 1.00 90.38 248 THR A C 1
ATOM 2027 O O . THR A 1 248 ? -13.220 30.298 -6.804 1.00 90.38 248 THR A O 1
ATOM 2030 N N . PHE A 1 249 ? -12.871 28.702 -8.338 1.00 92.88 249 PHE A N 1
ATOM 2031 C CA . PHE A 1 249 ? -13.792 27.739 -7.740 1.00 92.88 249 PHE A CA 1
ATOM 2032 C C . PHE A 1 249 ? -13.311 27.266 -6.361 1.00 92.88 249 PHE A C 1
ATOM 2034 O O . PHE A 1 249 ? -14.090 27.263 -5.410 1.00 92.88 249 PHE A O 1
ATOM 2041 N N . MET A 1 250 ? -12.023 26.943 -6.223 1.00 92.56 250 MET A N 1
ATOM 2042 C CA . MET A 1 250 ? -11.429 26.543 -4.943 1.00 92.56 250 MET A CA 1
ATOM 2043 C C . MET A 1 250 ? -11.517 27.666 -3.907 1.00 92.56 250 MET A C 1
ATOM 2045 O O . MET A 1 250 ? -11.891 27.415 -2.764 1.00 92.56 250 MET A O 1
ATOM 2049 N N . VAL A 1 251 ? -11.255 28.914 -4.310 1.00 92.69 251 VAL A N 1
ATOM 2050 C CA . VAL A 1 251 ? -11.401 30.089 -3.437 1.00 92.69 251 VAL A CA 1
ATOM 2051 C C . VAL A 1 251 ? -12.856 30.271 -2.988 1.00 92.69 251 VAL A C 1
ATOM 2053 O O . VAL A 1 251 ? -13.095 30.518 -1.810 1.00 92.69 251 VAL A O 1
ATOM 2056 N N . LEU A 1 252 ? -13.842 30.088 -3.874 1.00 93.44 252 LEU A N 1
ATOM 2057 C CA . LEU A 1 252 ? -15.265 30.157 -3.507 1.00 93.44 252 LEU A CA 1
ATOM 2058 C C . LEU A 1 252 ? -15.667 29.071 -2.499 1.00 93.44 252 LEU A C 1
ATOM 2060 O O . LEU A 1 252 ? -16.379 29.361 -1.536 1.00 93.44 252 LEU A O 1
ATOM 2064 N N . VAL A 1 253 ? -15.204 27.831 -2.691 1.00 92.81 253 VAL A N 1
ATOM 2065 C CA . VAL A 1 253 ? -15.449 26.729 -1.743 1.00 92.81 253 VAL A CA 1
ATOM 2066 C C . VAL A 1 253 ? -14.797 27.027 -0.396 1.00 92.81 253 VAL A C 1
ATOM 2068 O O . VAL A 1 253 ? -15.431 26.847 0.642 1.00 92.81 253 VAL A O 1
ATOM 2071 N N . PHE A 1 254 ? -13.569 27.541 -0.405 1.00 92.81 254 PHE A N 1
ATOM 2072 C CA . PHE A 1 254 ? -12.856 27.916 0.808 1.00 92.81 254 PHE A CA 1
ATOM 2073 C C . PHE A 1 254 ? -13.573 29.034 1.576 1.00 92.81 254 PHE A C 1
ATOM 2075 O O . PHE A 1 254 ? -13.790 28.905 2.777 1.00 92.81 254 PHE A O 1
ATOM 2082 N N . ILE A 1 255 ? -14.042 30.083 0.888 1.00 91.75 255 ILE A N 1
ATOM 2083 C CA . ILE A 1 255 ? -14.861 31.147 1.496 1.00 91.75 255 ILE A CA 1
ATOM 2084 C C . ILE A 1 255 ? -16.146 30.567 2.096 1.00 91.75 255 ILE A C 1
ATOM 2086 O O . ILE A 1 255 ? -16.535 30.945 3.199 1.00 91.75 255 ILE A O 1
ATOM 2090 N N . ARG A 1 256 ? -16.799 29.623 1.408 1.00 91.88 256 ARG A N 1
ATOM 2091 C CA . ARG A 1 256 ? -18.010 28.968 1.917 1.00 91.88 256 ARG A CA 1
ATOM 2092 C C . ARG A 1 256 ? -17.732 28.140 3.174 1.00 91.88 256 ARG A C 1
ATOM 2094 O O . ARG A 1 256 ? -18.519 28.198 4.112 1.00 91.88 256 ARG A O 1
ATOM 2101 N N . LEU A 1 257 ? -16.622 27.403 3.212 1.00 92.19 257 LEU A N 1
ATOM 2102 C CA . LEU A 1 257 ? -16.186 26.660 4.398 1.00 92.19 257 LEU A CA 1
ATOM 2103 C C . LEU A 1 257 ? -15.878 27.601 5.562 1.00 92.19 257 LEU A C 1
ATOM 2105 O O . LEU A 1 257 ? -16.361 27.371 6.665 1.00 92.19 257 LEU A O 1
ATOM 2109 N N . LEU A 1 258 ? -15.152 28.693 5.312 1.00 90.81 258 LEU A N 1
ATOM 2110 C CA . LEU A 1 258 ? -14.896 29.716 6.325 1.00 90.81 258 LEU A CA 1
ATOM 2111 C C . LEU A 1 258 ? -16.198 30.323 6.855 1.00 90.81 258 LEU A C 1
ATOM 2113 O O . LEU A 1 258 ? -16.339 30.487 8.062 1.00 90.81 258 LEU A O 1
ATOM 2117 N N . ALA A 1 259 ? -17.173 30.598 5.987 1.00 89.06 259 ALA A N 1
ATOM 2118 C CA . ALA A 1 259 ? -18.482 31.089 6.406 1.00 89.06 259 ALA A CA 1
ATOM 2119 C C . ALA A 1 259 ? -19.221 30.080 7.303 1.00 89.06 259 ALA A C 1
ATOM 2121 O O . ALA A 1 259 ? -19.787 30.482 8.315 1.00 89.06 259 ALA A O 1
ATOM 2122 N N . TYR A 1 260 ? -19.176 28.779 6.988 1.00 89.62 260 TYR A N 1
ATOM 2123 C CA . TYR A 1 260 ? -19.743 27.739 7.859 1.00 89.62 260 TYR A CA 1
ATOM 2124 C C . TYR A 1 260 ? -19.024 27.644 9.203 1.00 89.62 260 TYR A C 1
ATOM 2126 O O . TYR A 1 260 ? -19.682 27.509 10.230 1.00 89.62 260 TYR A O 1
ATOM 2134 N N . VAL A 1 261 ? -17.693 27.739 9.208 1.00 86.94 261 VAL A N 1
ATOM 2135 C CA . VAL A 1 261 ? -16.893 27.739 10.438 1.00 86.94 261 VAL A CA 1
ATOM 2136 C C . VAL A 1 261 ? -17.270 28.938 11.306 1.00 86.94 261 VAL A C 1
ATOM 2138 O O . VAL A 1 261 ? -17.573 28.756 12.480 1.00 86.94 261 VAL A O 1
ATOM 2141 N N . ILE A 1 262 ? -17.344 30.141 10.727 1.00 84.38 262 ILE A N 1
ATOM 2142 C CA . ILE A 1 262 ? -17.774 31.359 11.429 1.00 84.38 262 ILE A CA 1
ATOM 2143 C C . ILE A 1 262 ? -19.206 31.210 11.956 1.00 84.38 262 ILE A C 1
ATOM 2145 O O . ILE A 1 262 ? -19.467 31.565 13.101 1.00 84.38 262 ILE A O 1
ATOM 2149 N N . PHE A 1 263 ? -20.121 30.644 11.166 1.00 85.50 263 PHE A N 1
ATOM 2150 C CA . PHE A 1 263 ? -21.502 30.413 11.590 1.00 85.50 263 PHE A CA 1
ATOM 2151 C C . PHE A 1 263 ? -21.591 29.426 12.762 1.00 85.50 263 PHE A C 1
ATOM 2153 O O . PHE A 1 263 ? -22.305 29.680 13.728 1.00 85.50 263 PHE A O 1
ATOM 2160 N N . HIS A 1 264 ? -20.828 28.330 12.723 1.00 81.81 264 HIS A N 1
ATOM 2161 C CA . HIS A 1 264 ? -20.745 27.384 13.836 1.00 81.81 264 HIS A CA 1
ATOM 2162 C C . HIS A 1 264 ? -20.115 28.009 15.082 1.00 81.81 264 HIS A C 1
ATOM 2164 O O . HIS A 1 264 ? -20.635 27.810 16.176 1.00 81.81 264 HIS A O 1
ATOM 2170 N N . LEU A 1 265 ? -19.043 28.790 14.927 1.00 81.56 265 LEU A N 1
ATOM 2171 C CA . LEU A 1 265 ? -18.430 29.543 16.025 1.00 81.56 265 LEU A CA 1
ATOM 2172 C C . LEU A 1 265 ? -19.445 30.500 16.662 1.00 81.56 265 LEU A C 1
ATOM 2174 O O . LEU A 1 265 ? -19.574 30.510 17.882 1.00 81.56 265 LEU A O 1
ATOM 2178 N N . GLN A 1 266 ? -20.218 31.228 15.852 1.00 79.06 266 GLN A N 1
ATOM 2179 C CA . GLN A 1 266 ? -21.255 32.144 16.328 1.00 79.06 266 GLN A CA 1
ATOM 2180 C C . GLN A 1 266 ? -22.436 31.418 16.996 1.00 79.06 266 GLN A C 1
ATOM 2182 O O . GLN A 1 266 ? -22.999 31.939 17.955 1.00 79.06 266 GLN A O 1
ATOM 2187 N N . TYR A 1 267 ? -22.812 30.227 16.517 1.00 79.94 267 TYR A N 1
ATOM 2188 C CA . TYR A 1 267 ? -23.873 29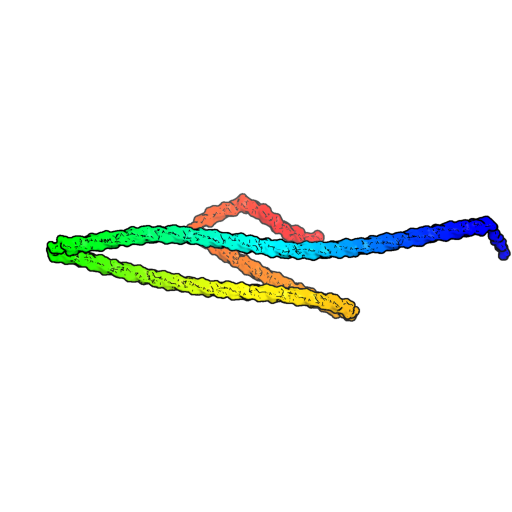.411 17.120 1.00 79.94 267 TYR A CA 1
ATOM 2189 C C . TYR A 1 267 ? -23.452 28.806 18.466 1.00 79.94 267 TYR A C 1
ATOM 2191 O O . TYR A 1 267 ? -24.245 28.780 19.403 1.00 79.94 267 TYR A O 1
ATOM 2199 N N . ILE A 1 268 ? -22.212 28.315 18.565 1.00 80.38 268 ILE A N 1
ATOM 2200 C CA . ILE A 1 268 ? -21.676 27.700 19.787 1.00 80.38 268 ILE A CA 1
ATOM 2201 C C . ILE A 1 268 ? -21.403 28.767 20.851 1.00 80.38 268 ILE A C 1
ATOM 2203 O O . ILE A 1 268 ? -21.693 28.544 22.024 1.00 80.38 268 ILE A O 1
ATOM 2207 N N . ASN A 1 269 ? -20.836 29.913 20.456 1.00 77.31 269 ASN A N 1
ATOM 2208 C CA . ASN A 1 269 ? -20.541 31.012 21.366 1.00 77.31 269 ASN A CA 1
ATOM 2209 C C . ASN A 1 269 ? -20.585 32.373 20.634 1.00 77.31 269 ASN A C 1
ATOM 2211 O O . ASN A 1 269 ? -19.585 32.779 20.032 1.00 77.31 269 ASN A O 1
ATOM 2215 N N . PRO A 1 270 ? -21.716 33.101 20.684 1.00 76.44 270 PRO A N 1
ATOM 2216 C CA . PRO A 1 270 ? -21.837 34.390 20.007 1.00 76.44 270 PRO A CA 1
ATOM 2217 C C . PRO A 1 270 ? -20.896 35.463 20.582 1.00 76.44 270 PRO A C 1
ATOM 2219 O O . PRO A 1 270 ? -20.491 36.360 19.839 1.00 76.44 270 PRO A O 1
ATOM 2222 N N . ASP A 1 271 ? -20.494 35.351 21.853 1.00 78.25 271 ASP A N 1
ATOM 2223 C CA . ASP A 1 271 ? -19.615 36.319 22.524 1.00 78.25 271 ASP A CA 1
ATOM 2224 C C . ASP A 1 271 ? -18.161 36.218 22.032 1.00 78.25 271 ASP A C 1
ATOM 2226 O O . ASP A 1 271 ? -17.433 37.210 22.011 1.00 78.25 271 ASP A O 1
ATOM 2230 N N . LEU A 1 272 ? -17.750 35.049 21.521 1.00 74.50 272 LEU A N 1
ATOM 2231 C CA . LEU A 1 272 ? -16.377 34.809 21.068 1.00 74.50 272 LEU A CA 1
ATOM 2232 C C . LEU A 1 272 ? -15.962 35.758 19.933 1.00 74.50 272 LEU A C 1
ATOM 2234 O O . LEU A 1 272 ? -14.840 36.255 19.919 1.00 74.50 272 LEU A O 1
ATOM 2238 N N . LEU A 1 273 ? -16.852 36.036 18.975 1.00 71.69 273 LEU A N 1
ATOM 2239 C CA . LEU A 1 273 ? -16.540 36.965 17.882 1.00 71.69 273 LEU A CA 1
ATOM 2240 C C . LEU A 1 273 ? -16.454 38.412 18.373 1.00 71.69 273 LEU A C 1
ATOM 2242 O O . LEU A 1 273 ? -15.609 39.161 17.883 1.00 71.69 273 LEU A O 1
ATOM 2246 N N . VAL A 1 274 ? -17.297 38.796 19.335 1.00 73.75 274 VAL A N 1
ATOM 2247 C CA . VAL A 1 274 ? -17.326 40.149 19.910 1.00 73.75 274 VAL A CA 1
ATOM 2248 C C . VAL A 1 274 ? -16.077 40.412 20.750 1.00 73.75 274 VAL A C 1
ATOM 2250 O O . VAL A 1 274 ? -15.526 41.506 20.667 1.00 73.75 274 VAL A O 1
ATOM 2253 N N . ASP A 1 275 ? -15.584 39.410 21.477 1.00 77.31 275 ASP A N 1
ATOM 2254 C CA . ASP A 1 275 ? -14.373 39.518 22.297 1.00 77.31 275 ASP A CA 1
ATOM 2255 C C . ASP A 1 275 ? -13.084 39.454 21.465 1.00 77.31 275 ASP A C 1
ATOM 2257 O O . ASP A 1 275 ? -12.105 40.156 21.741 1.00 77.31 275 ASP A O 1
ATOM 2261 N N . VAL A 1 276 ? -13.069 38.632 20.411 1.00 74.50 276 VAL A N 1
ATOM 2262 C CA . VAL A 1 276 ? -11.884 38.443 19.563 1.00 74.50 276 VAL A CA 1
ATOM 2263 C C . VAL A 1 276 ? -11.712 39.586 18.559 1.00 74.50 276 VAL A C 1
ATOM 2265 O O . VAL A 1 276 ? -10.571 39.947 18.263 1.00 74.50 276 VAL A O 1
ATOM 2268 N N . LEU A 1 277 ? -12.789 40.207 18.053 1.00 73.06 277 LEU A N 1
ATOM 2269 C CA . LEU A 1 277 ? -12.679 41.296 17.066 1.00 73.06 277 LEU A CA 1
ATOM 2270 C C . LEU A 1 277 ? -11.787 42.455 17.551 1.00 73.06 277 LEU A C 1
ATOM 2272 O O . LEU A 1 277 ? -10.869 42.824 16.819 1.00 73.06 277 LEU A O 1
ATOM 2276 N N . PRO A 1 278 ? -11.990 43.028 18.756 1.00 76.88 278 PRO A N 1
ATOM 2277 C CA . PRO A 1 278 ? -11.140 44.092 19.287 1.00 76.88 278 PRO A CA 1
ATOM 2278 C C . PRO A 1 278 ? -9.694 43.642 19.513 1.00 76.88 278 PRO A C 1
ATOM 2280 O O . PRO A 1 278 ? -8.775 44.449 19.372 1.00 76.88 278 PRO A O 1
ATOM 2283 N N . LEU A 1 279 ? -9.477 42.363 19.841 1.00 77.44 279 LEU A N 1
ATOM 2284 C CA . LEU A 1 279 ? -8.142 41.798 20.039 1.00 77.44 279 LEU A CA 1
ATOM 2285 C C . LEU A 1 279 ? -7.378 41.691 18.710 1.00 77.44 279 LEU A C 1
ATOM 2287 O O . LEU A 1 279 ? -6.212 42.087 18.639 1.00 77.44 279 LEU A O 1
ATOM 2291 N N . VAL A 1 280 ? -8.045 41.221 17.652 1.00 73.81 280 VAL A N 1
ATOM 2292 C CA . VAL A 1 280 ? -7.489 41.075 16.293 1.00 73.81 280 VAL A CA 1
ATOM 2293 C C . VAL A 1 280 ? -7.389 42.416 15.556 1.00 73.81 280 VAL A C 1
ATOM 2295 O O . VAL A 1 280 ? -6.507 42.594 14.721 1.00 73.81 280 VAL A O 1
ATOM 2298 N N . LEU A 1 281 ? -8.262 43.375 15.873 1.00 72.94 281 LEU A N 1
ATOM 2299 C CA . LEU A 1 281 ? -8.212 44.758 15.379 1.00 72.94 281 LEU A CA 1
ATOM 2300 C C . LEU A 1 281 ? -7.438 45.692 16.319 1.00 72.94 281 LEU A C 1
ATOM 2302 O O . LEU A 1 281 ? -7.481 46.915 16.162 1.00 72.94 281 LEU A O 1
ATOM 2306 N N . SER A 1 282 ? -6.731 45.151 17.311 1.00 82.38 282 SER A N 1
ATOM 2307 C CA . SER A 1 282 ? -5.907 45.971 18.190 1.00 82.38 282 SER A CA 1
ATOM 2308 C C . SER A 1 282 ? -4.820 46.673 17.371 1.00 82.38 282 SER A C 1
ATOM 2310 O O . SER A 1 282 ? -4.260 46.119 16.424 1.00 82.38 282 SER A O 1
ATOM 2312 N N . ARG A 1 283 ? -4.480 47.918 17.733 1.00 79.19 283 ARG A N 1
ATOM 2313 C CA . ARG A 1 283 ? -3.465 48.695 16.992 1.00 79.19 283 ARG A CA 1
ATOM 2314 C C . ARG A 1 283 ? -2.161 47.916 16.779 1.00 79.19 283 ARG A C 1
ATOM 2316 O O . ARG A 1 283 ? -1.578 48.012 15.708 1.00 79.19 283 ARG A O 1
ATOM 2323 N N . GLY A 1 284 ? -1.731 47.123 17.763 1.00 84.56 284 GLY A N 1
ATOM 2324 C CA . GLY A 1 284 ? -0.504 46.326 17.671 1.00 84.56 284 GLY A CA 1
ATOM 2325 C C . GLY A 1 284 ? -0.571 45.180 16.655 1.00 84.56 284 GLY A C 1
ATOM 2326 O O . GLY A 1 284 ? 0.401 44.948 15.937 1.00 84.56 284 GLY A O 1
ATOM 2327 N N . THR A 1 285 ? -1.705 44.483 16.552 1.00 80.88 285 THR A N 1
ATOM 2328 C CA . THR A 1 285 ? -1.883 43.385 15.584 1.00 80.88 285 THR A CA 1
ATOM 2329 C C . THR A 1 285 ? -2.018 43.915 14.160 1.00 80.88 285 THR A C 1
ATOM 2331 O O . THR A 1 285 ? -1.378 43.375 13.261 1.00 80.88 285 THR A O 1
ATOM 2334 N N . LEU A 1 286 ? -2.735 45.026 13.959 1.00 80.06 286 LEU A N 1
ATOM 2335 C CA . LEU A 1 286 ? -2.808 45.725 12.669 1.00 80.06 286 LEU A CA 1
ATOM 2336 C C . LEU A 1 286 ? -1.436 46.237 12.200 1.00 80.06 286 LEU A C 1
ATOM 2338 O O . LEU A 1 286 ? -1.088 46.075 11.031 1.00 80.06 286 LEU A O 1
ATOM 2342 N N . GLU A 1 287 ? -0.633 46.813 13.100 1.00 82.06 287 GLU A N 1
ATOM 2343 C CA . GLU A 1 287 ? 0.736 47.260 12.797 1.00 82.06 287 GLU A CA 1
ATOM 2344 C C . GLU A 1 287 ? 1.639 46.075 12.406 1.00 82.06 287 GLU A C 1
ATOM 2346 O O . GLU A 1 287 ? 2.408 46.159 11.447 1.00 82.06 287 GLU A O 1
ATOM 2351 N N . SER A 1 288 ? 1.523 44.948 13.118 1.00 81.25 288 SER A N 1
ATOM 2352 C CA . SER A 1 288 ? 2.261 43.715 12.814 1.00 81.25 288 SER A CA 1
ATOM 2353 C C . SER A 1 288 ? 1.854 43.126 11.460 1.00 81.25 288 SER A C 1
ATOM 2355 O O . SER A 1 288 ? 2.707 42.842 10.620 1.00 81.25 288 SER A O 1
ATOM 2357 N N . LEU A 1 289 ? 0.548 43.035 11.193 1.00 80.12 289 LEU A N 1
ATOM 2358 C CA . LEU A 1 289 ? 0.014 42.550 9.922 1.00 80.12 289 LEU A CA 1
ATOM 2359 C C . LEU A 1 289 ? 0.453 43.441 8.755 1.00 80.12 289 LEU A C 1
ATOM 2361 O O . LEU A 1 289 ? 0.825 42.936 7.694 1.00 80.12 289 LEU A O 1
ATOM 2365 N N . ARG A 1 290 ? 0.477 44.765 8.954 1.00 80.00 290 ARG A N 1
ATOM 2366 C CA . ARG A 1 290 ? 1.020 45.708 7.972 1.00 80.00 290 ARG A CA 1
ATOM 2367 C C . ARG A 1 290 ? 2.492 45.423 7.694 1.00 80.00 290 ARG A C 1
ATOM 2369 O O . ARG A 1 290 ? 2.867 45.353 6.534 1.00 80.00 290 ARG A O 1
ATOM 2376 N N . LYS A 1 291 ? 3.321 45.207 8.720 1.00 82.06 291 LYS A N 1
ATOM 2377 C CA . LYS A 1 291 ? 4.747 44.874 8.537 1.00 82.06 291 LYS A CA 1
ATOM 2378 C C . LYS A 1 291 ? 4.966 43.547 7.810 1.00 82.06 291 LYS A C 1
ATOM 2380 O O . LYS A 1 291 ? 5.877 43.470 6.997 1.00 82.06 291 LYS A O 1
ATOM 2385 N N . VAL A 1 292 ? 4.141 42.531 8.067 1.00 81.69 292 VAL A N 1
ATOM 2386 C CA . VAL A 1 292 ? 4.234 41.223 7.391 1.00 81.69 292 VAL A CA 1
ATOM 2387 C C . VAL A 1 292 ? 3.755 41.297 5.942 1.00 81.69 292 VAL A C 1
ATOM 2389 O O . VAL A 1 292 ? 4.344 40.668 5.073 1.00 81.69 292 VAL A O 1
ATOM 2392 N N . SER A 1 293 ? 2.702 42.067 5.666 1.00 75.75 293 SER A N 1
ATOM 2393 C CA . SER A 1 293 ? 2.158 42.221 4.309 1.00 75.75 293 SER A CA 1
ATOM 2394 C C . SER A 1 293 ? 2.956 43.195 3.444 1.00 75.75 293 SER A C 1
ATOM 2396 O O . SER A 1 293 ? 2.942 43.061 2.221 1.00 75.75 293 SER A O 1
ATOM 2398 N N . HIS A 1 294 ? 3.675 44.147 4.051 1.00 72.88 294 HIS A N 1
ATOM 2399 C CA . HIS A 1 294 ? 4.388 45.182 3.308 1.00 72.88 294 HIS A CA 1
ATOM 2400 C C . HIS A 1 294 ? 5.372 44.616 2.274 1.00 72.88 294 HIS A C 1
ATOM 2402 O O . HIS A 1 294 ? 5.238 45.031 1.127 1.00 72.88 294 HIS A O 1
ATOM 2408 N N . PRO A 1 295 ? 6.256 43.645 2.598 1.00 74.56 295 PRO A N 1
ATOM 2409 C CA . PRO A 1 295 ? 7.191 43.065 1.637 1.00 74.56 295 PRO A CA 1
ATOM 2410 C C . PRO A 1 295 ? 6.491 42.455 0.426 1.00 74.56 295 PRO A C 1
ATOM 2412 O O . PRO A 1 295 ? 6.936 42.667 -0.693 1.00 74.56 295 PRO A O 1
ATOM 2415 N N . PHE A 1 296 ? 5.374 41.749 0.623 1.00 71.06 296 PHE A N 1
ATOM 2416 C CA . PHE A 1 296 ? 4.640 41.110 -0.473 1.00 71.06 296 PHE A CA 1
ATOM 2417 C C . PHE A 1 296 ? 3.941 42.125 -1.383 1.00 71.06 296 PHE A C 1
ATOM 2419 O O . PHE A 1 296 ? 3.824 41.891 -2.583 1.00 71.06 296 PHE A O 1
ATOM 2426 N N . LEU A 1 297 ? 3.497 43.257 -0.828 1.00 65.06 297 LEU A N 1
ATOM 2427 C CA . LEU A 1 297 ? 2.884 44.333 -1.605 1.00 65.06 297 LEU A CA 1
ATOM 2428 C C . LEU A 1 297 ? 3.926 45.194 -2.334 1.00 65.06 297 LEU A C 1
ATOM 2430 O O . LEU A 1 297 ? 3.649 45.636 -3.445 1.00 65.06 297 LEU A O 1
ATOM 2434 N N . THR A 1 298 ? 5.115 45.424 -1.760 1.00 58.38 298 THR A N 1
ATOM 2435 C CA . THR A 1 298 ? 6.191 46.171 -2.442 1.00 58.38 298 THR A CA 1
ATOM 2436 C C . THR A 1 298 ? 6.960 45.339 -3.458 1.00 58.38 298 THR A C 1
ATOM 2438 O O . THR A 1 298 ? 7.333 45.899 -4.486 1.00 58.38 298 THR A O 1
ATOM 2441 N N . LEU A 1 299 ? 7.126 44.023 -3.250 1.00 54.31 299 LEU A N 1
ATOM 2442 C CA . LEU A 1 299 ? 7.790 43.151 -4.233 1.00 54.31 299 LEU A CA 1
ATOM 2443 C C . LEU A 1 299 ? 7.096 43.224 -5.605 1.00 54.31 299 LEU A C 1
ATOM 2445 O O . LEU A 1 299 ? 7.752 43.208 -6.636 1.00 54.31 299 LEU A O 1
ATOM 2449 N N . ALA A 1 300 ? 5.770 43.392 -5.618 1.00 51.91 300 ALA A N 1
ATOM 2450 C CA . ALA A 1 300 ? 4.999 43.512 -6.853 1.00 51.91 300 ALA A CA 1
ATOM 2451 C C . ALA A 1 300 ? 5.070 44.902 -7.518 1.00 51.91 300 ALA A C 1
ATOM 2453 O O . ALA A 1 300 ? 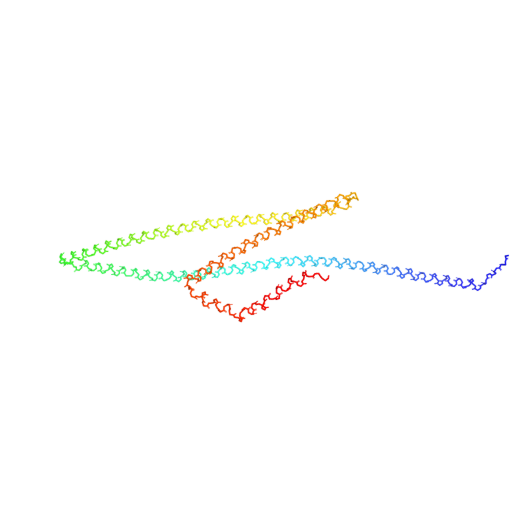4.719 45.025 -8.690 1.00 51.91 300 ALA A O 1
ATOM 2454 N N . VAL A 1 301 ? 5.481 45.954 -6.799 1.00 52.75 301 VAL A N 1
ATOM 2455 C CA . VAL A 1 301 ? 5.538 47.320 -7.351 1.00 52.75 301 VAL A CA 1
ATOM 2456 C C . VAL A 1 301 ? 6.923 47.634 -7.906 1.00 52.75 301 VAL A C 1
ATOM 2458 O O . VAL A 1 301 ? 7.016 48.242 -8.968 1.00 52.75 301 VAL A O 1
ATOM 2461 N N . GLU A 1 302 ? 7.993 47.195 -7.244 1.00 49.78 302 GLU A N 1
ATOM 2462 C CA . GLU A 1 302 ? 9.358 47.534 -7.670 1.00 49.78 302 GLU A CA 1
ATOM 2463 C C . GLU A 1 302 ? 9.775 46.784 -8.948 1.00 49.78 302 GLU A C 1
ATOM 2465 O O . GLU A 1 302 ? 10.501 47.326 -9.774 1.00 49.78 302 GLU A O 1
ATOM 2470 N N . GLU A 1 303 ? 9.210 45.599 -9.195 1.00 53.06 303 GLU A N 1
ATOM 2471 C CA . GLU A 1 303 ? 9.455 44.810 -10.413 1.00 53.06 303 GLU A CA 1
ATOM 2472 C C . GLU A 1 303 ? 8.578 45.242 -11.611 1.00 53.06 303 GLU A C 1
ATOM 2474 O O . GLU A 1 303 ? 8.758 44.769 -12.734 1.00 53.06 303 GLU A O 1
ATOM 2479 N N . ALA A 1 304 ? 7.633 46.168 -11.392 1.00 53.41 304 ALA A N 1
ATOM 2480 C CA . ALA A 1 304 ? 6.723 46.686 -12.415 1.00 53.41 304 ALA A CA 1
ATOM 2481 C C . ALA A 1 304 ? 7.057 48.113 -12.892 1.00 53.41 304 ALA A C 1
ATOM 2483 O O . ALA A 1 304 ? 6.405 48.604 -13.819 1.00 53.41 304 ALA A O 1
ATOM 2484 N N . LEU A 1 305 ? 8.052 48.787 -12.303 1.00 41.88 305 LEU A N 1
ATOM 2485 C CA . LEU A 1 305 ? 8.540 50.068 -12.815 1.00 41.88 305 LEU A CA 1
ATOM 2486 C C . LEU A 1 305 ? 9.702 49.841 -13.797 1.00 41.88 305 LEU A C 1
ATOM 2488 O O . LEU A 1 305 ? 10.741 49.321 -13.397 1.00 41.88 305 LEU A O 1
ATOM 2492 N N . PRO A 1 306 ? 9.562 50.232 -15.077 1.00 52.47 306 PRO A N 1
ATOM 2493 C CA . PRO A 1 306 ? 10.684 50.216 -16.002 1.00 52.47 306 PRO A CA 1
ATOM 2494 C C . PRO A 1 306 ? 11.713 51.268 -15.567 1.00 52.47 306 PRO A C 1
ATOM 2496 O O . PRO A 1 306 ? 11.368 52.441 -15.402 1.00 52.47 306 PRO A O 1
ATOM 2499 N N . HIS A 1 307 ? 12.961 50.837 -15.379 1.00 41.59 307 HIS A N 1
ATOM 2500 C CA . HIS A 1 307 ? 14.119 51.725 -15.476 1.00 41.59 307 HIS A CA 1
ATOM 2501 C C . HIS A 1 307 ? 14.274 52.254 -16.906 1.00 41.59 307 HIS A C 1
ATOM 2503 O O . HIS A 1 307 ? 14.005 51.479 -17.855 1.00 41.59 307 HIS A O 1
#

Organism: Homo sapiens (NCBI:txid9606)

InterPro domains:
  IPR026617 Transmembrane and coiled-coil domain-containing protein 2/5 [PF14992] (28-306)
  IPR026617 Transmembrane and coiled-coil domain-containing protein 2/5 [PTHR22422] (1-307)

pLDDT: mean 84.99, std 15.11, range [37.34, 98.44]

Secondary structure (DSSP, 8-state):
----PPPHHHHHHHHHHHHHHHHHHHHHHHHHHHHHHHHHHHHHHHHHHHHHHHHHHHHHHHHHHHHHHHHHHHHHHHHHHHHHHHHHHHHHHHHHHHHHHHHHHHHHHHHHHHHHHHHHHHHHH----HHHHHHHHHHHHHHHHHHHHHHHHHHHHHHHHHHHHHHHHHHHHHHHHHHHHHHHHHHHHHHHHHHHHHHHHHHHHHHHHHTTS-TTSHHHHHHHHHHHHHHHHHHHHHHHHHHHHHHHHHHHHHHHHHHHHHHHHHHH-HHHHHHHHHHHTSHHHHHHHHHHHHHHHHHHHHTTS--

Radius of gyration: 49.28 Å; chains: 1; bounding box: 141×83×120 Å